Protein AF-K1SSA8-F1 (afdb_monomer)

pLDDT: mean 90.18, std 8.48, range [45.97, 96.81]

Solvent-accessible surface area (backbone atoms only — not comparable to full-atom values): 9993 Å² total; per-residue (Å²): 90,31,33,33,62,68,47,69,48,100,67,62,57,64,60,51,39,47,60,58,63,66,54,88,60,58,68,44,72,31,75,50,77,45,80,45,59,62,70,61,47,50,51,52,42,52,52,52,43,51,50,49,54,48,51,52,51,53,52,52,53,55,32,47,76,67,72,38,80,84,69,72,80,56,66,70,61,54,49,53,48,49,54,44,50,52,54,44,42,37,46,73,73,68,69,36,46,46,26,40,33,34,46,38,37,38,41,62,61,97,42,69,68,56,40,50,57,49,48,52,52,53,44,52,57,36,45,77,43,49,25,40,61,41,72,48,86,90,40,42,68,36,42,49,48,32,46,38,93,85,71,47,78,60,66,89,62,65,40,85,32,43,48,72,63,49,55,30,65,52,74,72,81,84,74,88,128

Structure (mmCIF, N/CA/C/O backbone):
data_AF-K1SSA8-F1
#
_entry.id   AF-K1SSA8-F1
#
loop_
_atom_site.group_PDB
_atom_site.id
_atom_site.type_symbol
_atom_site.label_atom_id
_atom_site.label_alt_id
_atom_site.label_comp_id
_atom_site.label_asym_id
_atom_site.label_entity_id
_atom_site.label_seq_id
_atom_site.pdbx_PDB_ins_code
_atom_site.Cartn_x
_atom_site.Cartn_y
_atom_site.Cartn_z
_atom_site.occupancy
_atom_site.B_iso_or_equiv
_atom_site.auth_seq_id
_atom_site.auth_comp_id
_atom_site.auth_asym_id
_atom_site.auth_atom_id
_atom_site.pdbx_PDB_model_num
ATOM 1 N N . ARG A 1 1 ? -13.990 7.737 13.254 1.00 95.19 1 ARG A N 1
ATOM 2 C CA . ARG A 1 1 ? -13.174 8.248 12.138 1.00 95.19 1 ARG A CA 1
ATOM 3 C C . ARG A 1 1 ? -12.586 7.089 11.362 1.00 95.19 1 ARG A C 1
ATOM 5 O O . ARG A 1 1 ? -11.938 6.243 11.963 1.00 95.19 1 ARG A O 1
ATOM 12 N N . VAL A 1 2 ? -12.794 7.083 10.050 1.00 96.56 2 VAL A N 1
ATOM 13 C CA . VAL A 1 2 ? -12.199 6.102 9.140 1.00 96.56 2 VAL A CA 1
ATOM 14 C C . VAL A 1 2 ? -10.865 6.590 8.584 1.00 96.56 2 VAL A C 1
ATOM 16 O O . VAL A 1 2 ? -10.779 7.725 8.094 1.00 96.56 2 VAL A O 1
ATOM 19 N N . LEU A 1 3 ? -9.864 5.716 8.640 1.00 95.44 3 LEU A N 1
ATOM 20 C CA . LEU A 1 3 ? -8.532 5.862 8.071 1.00 95.44 3 LEU A CA 1
ATOM 21 C C . LEU A 1 3 ? -8.293 4.763 7.029 1.00 95.44 3 LEU A C 1
ATOM 23 O O . LEU A 1 3 ? -8.770 3.645 7.197 1.00 95.44 3 LEU A O 1
ATOM 27 N N . PHE A 1 4 ? -7.530 5.060 5.984 1.00 95.19 4 PHE A N 1
ATOM 28 C CA . PHE A 1 4 ? -7.136 4.091 4.957 1.00 95.19 4 PHE A CA 1
ATOM 29 C C . PHE A 1 4 ? -5.634 4.171 4.696 1.00 95.19 4 PHE A C 1
ATOM 31 O O . PHE A 1 4 ? -5.040 5.245 4.853 1.00 95.19 4 PHE A O 1
ATOM 38 N N . LEU A 1 5 ? -5.012 3.061 4.295 1.00 93.69 5 LEU A N 1
ATOM 39 C CA . LEU A 1 5 ? -3.601 3.065 3.911 1.00 93.69 5 LEU A CA 1
ATOM 40 C C . LEU A 1 5 ? -3.418 3.872 2.620 1.00 93.69 5 LEU A C 1
ATOM 42 O O . LEU A 1 5 ? -3.906 3.490 1.556 1.00 93.69 5 LEU A O 1
ATOM 46 N N . ARG A 1 6 ? -2.709 5.000 2.710 1.00 92.50 6 ARG A N 1
ATOM 47 C CA . ARG A 1 6 ? -2.453 5.888 1.576 1.00 92.50 6 ARG A CA 1
ATOM 48 C C . ARG A 1 6 ? -1.134 5.570 0.888 1.00 92.50 6 ARG A C 1
ATOM 50 O O . ARG A 1 6 ? -1.117 5.459 -0.332 1.00 92.50 6 ARG A O 1
ATOM 57 N N . GLU A 1 7 ? -0.058 5.425 1.638 1.00 89.38 7 GLU A N 1
ATOM 58 C CA . GLU A 1 7 ? 1.277 5.112 1.119 1.00 89.38 7 GLU A CA 1
ATOM 59 C C . GLU A 1 7 ? 1.975 4.169 2.094 1.00 89.38 7 GLU A C 1
ATOM 61 O O . GLU A 1 7 ? 1.661 4.161 3.285 1.00 89.38 7 GLU A O 1
ATOM 66 N N . TYR A 1 8 ? 2.910 3.378 1.589 1.00 88.94 8 TYR A N 1
ATOM 67 C CA . TYR A 1 8 ? 3.728 2.461 2.372 1.00 88.94 8 TYR A CA 1
ATOM 68 C C . TYR A 1 8 ? 5.103 2.342 1.705 1.00 88.94 8 TYR A C 1
ATOM 70 O O . TYR A 1 8 ? 5.233 2.586 0.504 1.00 88.94 8 TYR A O 1
ATOM 78 N N . ALA A 1 9 ? 6.129 2.017 2.486 1.00 81.50 9 ALA A N 1
ATOM 79 C CA . ALA A 1 9 ? 7.462 1.753 1.952 1.00 81.50 9 ALA A CA 1
ATOM 80 C C . ALA A 1 9 ? 7.547 0.371 1.294 1.00 81.50 9 ALA A C 1
ATOM 82 O O . ALA A 1 9 ? 6.746 -0.512 1.583 1.00 81.50 9 ALA A O 1
ATOM 83 N N . SER A 1 10 ? 8.579 0.160 0.474 1.00 70.75 10 SER A N 1
ATOM 84 C CA . SER A 1 10 ? 8.896 -1.147 -0.124 1.00 70.75 10 SER A CA 1
ATOM 85 C C . SER A 1 10 ? 9.051 -2.265 0.911 1.00 70.75 10 SER A C 1
ATOM 87 O O . SER A 1 10 ? 8.772 -3.423 0.620 1.00 70.75 10 SER A O 1
ATOM 89 N N . TYR A 1 11 ? 9.446 -1.910 2.134 1.00 72.62 11 TYR A N 1
ATOM 90 C CA . TYR A 1 11 ? 9.527 -2.815 3.268 1.00 72.62 11 TYR A CA 1
ATOM 91 C C . TYR A 1 11 ? 8.784 -2.235 4.471 1.00 72.62 11 TYR A C 1
ATOM 93 O O . TYR A 1 11 ? 9.029 -1.096 4.877 1.00 72.62 11 TYR A O 1
ATOM 101 N N . ILE A 1 12 ? 7.906 -3.040 5.066 1.00 78.75 12 ILE A N 1
ATOM 102 C CA . ILE A 1 12 ? 7.158 -2.701 6.278 1.00 78.75 12 ILE A CA 1
ATOM 103 C C . ILE A 1 12 ? 7.597 -3.669 7.371 1.00 78.75 12 ILE A C 1
ATOM 105 O O . ILE A 1 12 ? 7.732 -4.865 7.132 1.00 78.75 12 ILE A O 1
ATOM 109 N N . LYS A 1 13 ? 7.831 -3.158 8.581 1.00 79.75 13 LYS A N 1
ATOM 110 C CA . LYS A 1 13 ? 8.163 -4.011 9.722 1.00 79.75 13 LYS A CA 1
ATOM 111 C C . LYS A 1 13 ? 6.927 -4.743 10.232 1.00 79.75 13 LYS A C 1
ATOM 113 O O . LYS A 1 13 ? 5.887 -4.126 10.442 1.00 79.75 13 LYS A O 1
ATOM 118 N N . ASP A 1 14 ? 7.114 -6.014 10.569 1.00 76.94 14 ASP A N 1
ATOM 119 C CA . ASP A 1 14 ? 6.098 -6.891 11.167 1.00 76.94 14 ASP A CA 1
ATOM 120 C C . ASP A 1 14 ? 5.434 -6.326 12.437 1.00 76.94 14 ASP A C 1
ATOM 122 O O . ASP A 1 14 ? 4.297 -6.669 12.744 1.00 76.94 14 ASP A O 1
ATOM 126 N N . SER A 1 15 ? 6.110 -5.441 13.181 1.00 82.56 15 SER A N 1
ATOM 127 C CA . SER A 1 15 ? 5.566 -4.852 14.415 1.00 82.56 15 SER A CA 1
ATOM 128 C C . SER A 1 15 ? 4.542 -3.739 14.181 1.00 82.56 15 SER A C 1
ATOM 130 O O . SER A 1 15 ? 3.938 -3.263 15.140 1.00 82.56 15 SER A O 1
ATOM 132 N N . MET A 1 16 ? 4.329 -3.311 12.933 1.00 85.19 16 MET A N 1
ATOM 133 C CA . MET A 1 16 ? 3.515 -2.136 12.624 1.00 85.19 16 MET A CA 1
ATOM 134 C C . MET A 1 16 ? 2.064 -2.291 13.091 1.00 85.19 16 MET A C 1
ATOM 136 O O . MET A 1 16 ? 1.545 -1.402 13.765 1.00 85.19 16 MET A O 1
ATOM 140 N N . VAL A 1 17 ? 1.420 -3.423 12.788 1.00 84.31 17 VAL A N 1
ATOM 141 C CA . VAL A 1 17 ? 0.030 -3.652 13.209 1.00 84.31 17 VAL A CA 1
ATOM 142 C C . VAL A 1 17 ? -0.068 -3.834 14.717 1.00 84.31 17 VAL A C 1
ATOM 144 O O . VAL A 1 17 ? -0.948 -3.228 15.321 1.00 84.31 17 VAL A O 1
ATOM 147 N N . ALA A 1 18 ? 0.864 -4.574 15.323 1.00 84.94 18 ALA A N 1
ATOM 148 C CA . ALA A 1 18 ? 0.911 -4.769 16.771 1.00 84.94 18 ALA A CA 1
ATOM 149 C C . ALA A 1 18 ? 0.984 -3.426 17.520 1.00 84.94 18 ALA A C 1
ATOM 151 O O . ALA A 1 18 ? 0.152 -3.147 18.378 1.00 84.94 18 ALA A O 1
ATOM 152 N N . GLU A 1 19 ? 1.893 -2.533 17.115 1.00 87.12 19 GLU A N 1
ATOM 153 C CA . GLU A 1 19 ? 2.028 -1.205 17.725 1.00 87.12 19 GLU A CA 1
ATOM 154 C C . GLU A 1 19 ? 0.789 -0.318 17.522 1.00 87.12 19 GLU A C 1
ATOM 156 O O . GLU A 1 19 ? 0.487 0.524 18.370 1.00 87.12 19 GLU A O 1
ATOM 161 N N . LEU A 1 20 ? 0.066 -0.472 16.406 1.00 85.75 20 LEU A N 1
ATOM 162 C CA . LEU A 1 20 ? -1.194 0.242 16.182 1.00 85.75 20 LEU A CA 1
ATOM 163 C C . LEU A 1 20 ? -2.326 -0.299 17.059 1.00 85.75 20 LEU A C 1
ATOM 165 O O . LEU A 1 20 ? -3.138 0.494 17.536 1.00 85.75 20 LEU A O 1
ATOM 169 N N . THR A 1 21 ? -2.388 -1.613 17.274 1.00 83.00 21 THR A N 1
ATOM 170 C CA . THR A 1 21 ? -3.409 -2.253 18.117 1.00 83.00 21 THR A CA 1
ATOM 171 C C . THR A 1 21 ? -3.125 -2.116 19.613 1.00 83.00 21 THR A C 1
ATOM 173 O O . THR A 1 21 ? -4.067 -2.096 20.401 1.00 83.00 21 THR A O 1
ATOM 176 N N . ASP A 1 22 ? -1.860 -1.945 20.009 1.00 85.06 22 ASP A N 1
ATOM 177 C CA . ASP A 1 22 ? -1.440 -1.732 21.404 1.00 85.06 22 ASP A CA 1
ATOM 178 C C . ASP A 1 22 ? -1.822 -0.348 21.947 1.00 85.06 22 ASP A C 1
ATOM 180 O O . ASP A 1 22 ? -1.866 -0.126 23.162 1.00 85.06 22 ASP A O 1
ATOM 184 N N . LEU A 1 23 ? -2.133 0.604 21.062 1.00 80.94 23 LEU A N 1
ATOM 185 C CA . LEU A 1 23 ? -2.762 1.867 21.432 1.00 80.94 23 LEU A CA 1
ATOM 186 C C . LEU A 1 23 ? -4.189 1.565 21.907 1.00 80.94 23 LEU A C 1
ATOM 188 O O . LEU A 1 23 ? -5.115 1.662 21.112 1.00 80.94 23 LEU A O 1
ATOM 192 N N . ASN A 1 24 ? -4.348 1.177 23.179 1.00 75.25 24 ASN A N 1
ATOM 193 C CA . ASN A 1 24 ? -5.590 0.741 23.838 1.00 75.25 24 ASN A CA 1
ATOM 194 C C . ASN A 1 24 ? -6.774 1.705 23.611 1.00 75.25 24 ASN A C 1
ATOM 196 O O . ASN A 1 24 ? -7.078 2.572 24.433 1.00 75.25 24 ASN A O 1
ATOM 200 N N . ARG A 1 25 ? -7.414 1.578 22.452 1.00 84.31 25 ARG A N 1
ATOM 201 C CA . ARG A 1 25 ? -8.442 2.463 21.907 1.00 84.31 25 ARG A CA 1
ATOM 202 C C . ARG A 1 25 ? -9.455 1.614 21.168 1.00 84.31 25 ARG A C 1
ATOM 204 O O . ARG A 1 25 ? -9.119 0.567 20.620 1.00 84.31 25 ARG A O 1
ATOM 211 N N . ASN A 1 26 ? -10.682 2.113 21.067 1.00 89.38 26 ASN A N 1
ATOM 212 C CA . ASN A 1 26 ? -11.697 1.468 20.244 1.00 89.38 26 ASN A CA 1
ATOM 213 C C . ASN A 1 26 ? -11.309 1.603 18.767 1.00 89.38 26 ASN A C 1
ATOM 215 O O . ASN A 1 26 ? -11.457 2.675 18.165 1.00 89.38 26 ASN A O 1
ATOM 219 N N . LEU A 1 27 ? -10.763 0.519 18.220 1.00 91.12 27 LEU A N 1
ATOM 220 C CA . LEU A 1 27 ? -10.236 0.414 16.870 1.00 91.12 27 LEU A CA 1
ATOM 221 C C . LEU A 1 27 ? -10.793 -0.851 16.213 1.00 91.12 27 LEU A C 1
ATOM 223 O O . LEU A 1 27 ? -10.703 -1.945 16.758 1.00 91.12 27 LEU A O 1
ATOM 227 N N . MET A 1 28 ? -11.350 -0.690 15.022 1.00 92.50 28 MET A N 1
ATOM 228 C CA . MET A 1 28 ? -11.716 -1.777 14.123 1.00 92.50 28 MET A CA 1
ATOM 229 C C . MET A 1 28 ? -10.788 -1.724 12.917 1.00 92.50 28 MET A C 1
ATOM 231 O O . MET A 1 28 ? -10.511 -0.639 12.405 1.00 92.50 28 MET A O 1
ATOM 235 N N . MET A 1 29 ? -10.322 -2.876 12.455 1.00 90.94 29 MET A N 1
ATOM 236 C CA . MET A 1 29 ? -9.429 -2.997 11.308 1.00 90.94 29 MET A CA 1
ATOM 237 C C . MET A 1 29 ? -9.998 -4.028 10.339 1.00 90.94 29 MET A C 1
ATOM 239 O O . MET A 1 29 ? -10.428 -5.097 10.765 1.00 90.94 29 MET A O 1
ATOM 243 N N . SER A 1 30 ? -9.982 -3.708 9.048 1.00 92.25 30 SER A N 1
ATOM 244 C CA . SER A 1 30 ? -10.317 -4.640 7.973 1.00 92.25 30 SER A CA 1
ATOM 245 C C . SER A 1 30 ? -9.266 -4.583 6.874 1.00 92.25 30 SER A C 1
ATOM 247 O O . SER A 1 30 ? -8.711 -3.518 6.581 1.00 92.25 30 SER A O 1
ATOM 249 N N . ILE A 1 31 ? -9.001 -5.749 6.292 1.00 92.19 31 ILE A N 1
ATOM 250 C CA . ILE A 1 31 ? -8.126 -5.936 5.141 1.00 92.19 31 ILE A CA 1
ATOM 251 C C . ILE A 1 31 ? -8.930 -6.697 4.093 1.00 92.19 31 ILE A C 1
ATOM 253 O O . ILE A 1 31 ? -9.141 -7.903 4.214 1.00 92.19 31 ILE A O 1
ATOM 257 N N . ASP A 1 32 ? -9.357 -6.000 3.049 1.00 92.94 32 ASP A N 1
ATOM 258 C CA . ASP A 1 32 ? -9.982 -6.627 1.892 1.00 92.94 32 ASP A CA 1
ATOM 259 C C . ASP A 1 32 ? -8.903 -6.957 0.864 1.00 92.94 32 ASP A C 1
ATOM 261 O O . ASP A 1 32 ? -8.201 -6.054 0.410 1.00 92.94 32 ASP A O 1
ATOM 265 N N . VAL A 1 33 ? -8.769 -8.228 0.482 1.00 93.06 33 VAL A N 1
ATOM 266 C CA . VAL A 1 33 ? -7.719 -8.696 -0.435 1.00 93.06 33 VAL A CA 1
ATOM 267 C C . VAL A 1 33 ? -8.342 -9.297 -1.686 1.00 93.06 33 VAL A C 1
ATOM 269 O O . VAL A 1 33 ? -9.216 -10.157 -1.606 1.00 93.06 33 VAL A O 1
ATOM 272 N N . VAL A 1 34 ? -7.856 -8.870 -2.847 1.00 93.62 34 VAL A N 1
ATOM 273 C CA . VAL A 1 34 ? -8.221 -9.413 -4.155 1.00 93.62 34 VAL A CA 1
ATOM 274 C C . VAL A 1 34 ? -6.944 -9.889 -4.850 1.00 93.62 34 VAL A C 1
ATOM 276 O O . VAL A 1 34 ? -6.116 -9.052 -5.224 1.00 93.62 34 VAL A O 1
ATOM 279 N N . PRO A 1 35 ? -6.745 -11.207 -5.014 1.00 93.44 35 PRO A N 1
ATOM 280 C CA . PRO A 1 35 ? -5.586 -11.725 -5.723 1.00 93.44 35 PRO A CA 1
ATOM 281 C C . PRO A 1 35 ? -5.648 -11.407 -7.212 1.00 93.44 35 PRO A C 1
ATOM 283 O O . PRO A 1 35 ? -6.712 -11.478 -7.827 1.00 93.44 35 PRO A O 1
ATOM 286 N N . VAL A 1 36 ? -4.490 -11.086 -7.787 1.00 94.75 36 VAL A N 1
ATOM 287 C CA . VAL A 1 36 ? -4.319 -10.905 -9.230 1.00 94.75 36 VAL A CA 1
ATOM 288 C C . VAL A 1 36 ? -3.698 -12.182 -9.804 1.00 94.75 36 VAL A C 1
ATOM 290 O O . VAL A 1 36 ? -2.713 -12.676 -9.243 1.00 94.75 36 VAL A O 1
ATOM 293 N N . PRO A 1 37 ? -4.242 -12.745 -10.900 1.00 95.06 37 PRO A N 1
ATOM 294 C CA . PRO A 1 37 ? -3.600 -13.846 -11.610 1.00 95.06 37 PRO A CA 1
ATOM 295 C C . PRO A 1 37 ? -2.150 -13.502 -11.967 1.00 95.06 37 PRO A C 1
ATOM 297 O O . PRO A 1 37 ? -1.854 -12.392 -12.409 1.00 95.06 37 PRO A O 1
ATOM 300 N N . THR A 1 38 ? -1.223 -14.437 -11.743 1.00 92.31 38 THR A N 1
ATOM 301 C CA . THR A 1 38 ? 0.217 -14.162 -11.898 1.00 92.31 38 THR A CA 1
ATOM 302 C C . THR A 1 38 ? 0.585 -13.793 -13.331 1.00 92.31 38 THR A C 1
ATOM 304 O O . THR A 1 38 ? 1.410 -12.912 -13.534 1.00 92.31 38 THR A O 1
ATOM 307 N N . ASP A 1 39 ? -0.039 -14.419 -14.323 1.00 93.88 39 ASP A N 1
ATOM 308 C CA . ASP A 1 39 ? 0.150 -14.10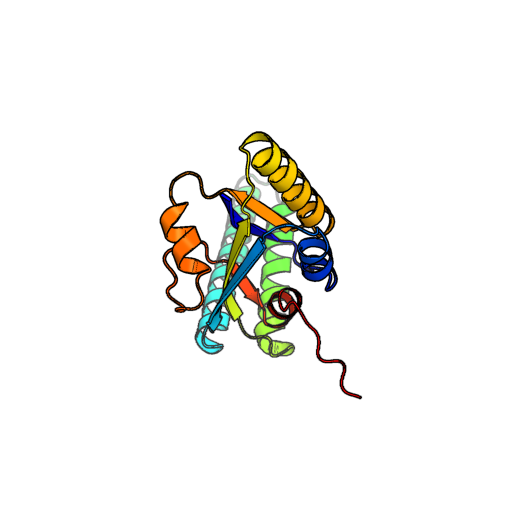4 -15.740 1.00 93.88 39 ASP A CA 1
ATOM 309 C C . ASP A 1 39 ? -0.292 -12.671 -16.078 1.00 93.88 39 ASP A C 1
ATOM 311 O O . ASP A 1 39 ? 0.422 -11.946 -16.773 1.00 93.88 39 ASP A O 1
ATOM 315 N N . GLU A 1 40 ? -1.425 -12.225 -15.533 1.00 94.56 40 GLU A N 1
ATOM 316 C CA . GLU A 1 40 ? -1.885 -10.842 -15.676 1.00 94.56 40 GLU A CA 1
ATOM 317 C C . GLU A 1 40 ? -0.956 -9.854 -14.962 1.00 94.56 40 GLU A C 1
ATOM 319 O O . GLU A 1 40 ? -0.618 -8.815 -15.534 1.00 94.56 40 GLU A O 1
ATOM 324 N N . ALA A 1 41 ? -0.518 -10.187 -13.745 1.00 93.94 41 ALA A N 1
ATOM 325 C CA . ALA A 1 41 ? 0.378 -9.361 -12.943 1.00 93.94 41 ALA A CA 1
ATOM 326 C C . ALA A 1 41 ? 1.753 -9.184 -13.603 1.00 93.94 41 ALA A C 1
ATOM 328 O O . ALA A 1 41 ? 2.250 -8.061 -13.691 1.00 93.94 41 ALA A O 1
ATOM 329 N N . VAL A 1 42 ? 2.342 -10.271 -14.113 1.00 94.50 42 VAL A N 1
ATOM 330 C CA . VAL A 1 42 ? 3.615 -10.249 -14.847 1.00 94.50 42 VAL A CA 1
ATOM 331 C C . VAL A 1 42 ? 3.478 -9.402 -16.107 1.00 94.50 42 VAL A C 1
ATOM 333 O O . VAL A 1 42 ? 4.271 -8.486 -16.308 1.00 94.50 42 VAL A O 1
ATOM 336 N N . ARG A 1 43 ? 2.427 -9.619 -16.907 1.00 95.19 43 ARG A N 1
ATOM 337 C CA . ARG A 1 43 ? 2.188 -8.832 -18.126 1.00 95.19 43 ARG A CA 1
ATOM 338 C C . ARG A 1 43 ? 2.030 -7.337 -17.830 1.00 95.19 43 ARG A C 1
ATOM 340 O O . ARG A 1 43 ? 2.549 -6.500 -18.565 1.00 95.19 43 ARG A O 1
ATOM 347 N N . GLU A 1 44 ? 1.307 -6.981 -16.772 1.00 92.25 44 GLU A N 1
ATOM 348 C CA . GLU A 1 44 ? 1.151 -5.587 -16.340 1.00 92.25 44 GLU A CA 1
ATOM 349 C C . GLU A 1 44 ? 2.488 -4.981 -15.880 1.00 92.25 44 GLU A C 1
ATOM 351 O O . GLU A 1 44 ? 2.817 -3.855 -16.259 1.00 92.25 44 GLU A O 1
ATOM 356 N N . ALA A 1 45 ? 3.287 -5.725 -15.109 1.00 92.69 45 ALA A N 1
ATOM 357 C CA . ALA A 1 45 ? 4.611 -5.294 -14.665 1.00 92.69 45 ALA A CA 1
ATOM 358 C C . ALA A 1 45 ? 5.581 -5.092 -15.844 1.00 92.69 45 ALA A C 1
ATOM 360 O O . ALA A 1 45 ? 6.256 -4.062 -15.914 1.00 92.69 45 ALA A O 1
ATOM 361 N N . GLU A 1 46 ? 5.601 -6.011 -16.813 1.00 94.81 46 GLU A N 1
ATOM 362 C CA . GLU A 1 46 ? 6.392 -5.902 -18.045 1.00 94.81 46 GLU A CA 1
ATOM 363 C C . GLU A 1 46 ? 5.993 -4.677 -18.876 1.00 94.81 46 GLU A C 1
ATOM 365 O O . GLU A 1 46 ? 6.858 -3.911 -19.308 1.00 94.81 46 GLU A O 1
ATOM 370 N N . ASN A 1 47 ? 4.689 -4.433 -19.050 1.00 95.69 47 ASN A N 1
ATOM 371 C CA . ASN A 1 47 ? 4.187 -3.257 -19.765 1.00 95.69 47 ASN A CA 1
ATOM 372 C C . ASN A 1 47 ? 4.619 -1.946 -19.091 1.00 95.69 47 ASN A C 1
ATOM 374 O O . ASN A 1 47 ? 5.020 -0.993 -19.768 1.00 95.69 47 ASN A O 1
ATOM 378 N N . ARG A 1 48 ? 4.573 -1.885 -17.754 1.00 92.94 48 ARG A N 1
ATOM 379 C CA . ARG A 1 48 ? 5.046 -0.719 -16.990 1.00 92.94 48 ARG A CA 1
ATOM 380 C C . ARG A 1 48 ? 6.550 -0.526 -17.125 1.00 92.94 48 ARG A C 1
ATOM 382 O O . ARG A 1 48 ? 6.987 0.601 -17.368 1.00 92.94 48 ARG A O 1
ATOM 389 N N . LEU A 1 49 ? 7.331 -1.602 -17.024 1.00 95.25 49 LEU A N 1
ATOM 390 C CA . LEU A 1 49 ? 8.780 -1.566 -17.215 1.00 95.25 49 LEU A CA 1
ATOM 391 C C . LEU A 1 49 ? 9.138 -1.055 -18.617 1.00 95.25 49 LEU A C 1
ATOM 393 O O . LEU A 1 49 ? 9.958 -0.144 -18.741 1.00 95.25 49 LEU A O 1
ATOM 397 N N . LEU A 1 50 ? 8.465 -1.552 -19.659 1.00 96.12 50 LEU A N 1
ATOM 398 C CA . LEU A 1 50 ? 8.635 -1.079 -21.034 1.00 96.12 50 LEU A CA 1
ATOM 399 C C . LEU A 1 50 ? 8.316 0.418 -21.169 1.00 96.12 50 LEU A C 1
ATOM 401 O O . LEU A 1 50 ? 9.022 1.144 -21.874 1.00 96.12 50 LEU A O 1
ATOM 405 N N . GLY A 1 51 ? 7.286 0.906 -20.472 1.00 96.31 51 GLY A N 1
ATOM 406 C CA . GLY A 1 51 ? 6.957 2.331 -20.407 1.00 96.31 51 GLY A CA 1
ATOM 407 C C . GLY A 1 51 ? 8.091 3.175 -19.813 1.00 96.31 51 GLY A C 1
ATOM 408 O O . GLY A 1 51 ? 8.473 4.195 -20.393 1.00 96.31 51 GLY A O 1
ATOM 409 N N . VAL A 1 52 ? 8.688 2.726 -18.704 1.00 95.25 52 VAL A N 1
ATOM 410 C CA . VAL A 1 52 ? 9.849 3.389 -18.081 1.00 95.25 52 VAL A CA 1
ATOM 411 C C . VAL A 1 52 ? 11.060 3.378 -19.022 1.00 95.25 52 VAL A C 1
ATOM 413 O O . VAL A 1 52 ? 11.691 4.414 -19.232 1.00 95.25 52 VAL A O 1
ATOM 416 N N . GLU A 1 53 ? 11.362 2.247 -19.661 1.00 95.00 53 GLU A N 1
ATOM 417 C CA . GLU A 1 53 ? 12.478 2.141 -20.613 1.00 95.00 53 GLU A CA 1
ATOM 418 C C . GLU A 1 53 ? 12.280 3.006 -21.864 1.00 95.00 53 GLU A C 1
ATOM 420 O O . GLU A 1 53 ? 13.225 3.634 -22.356 1.00 95.00 53 GLU A O 1
ATOM 425 N N . THR A 1 54 ? 11.040 3.113 -22.340 1.00 96.81 54 THR A N 1
ATOM 426 C CA . THR A 1 54 ? 10.662 4.011 -23.437 1.00 96.81 54 THR A CA 1
ATOM 427 C C . THR A 1 54 ? 10.873 5.472 -23.045 1.00 96.81 54 THR A C 1
ATOM 429 O O . THR A 1 54 ? 11.429 6.245 -23.830 1.00 96.81 54 THR A O 1
ATOM 432 N N . ASN A 1 55 ? 10.496 5.861 -21.824 1.00 95.12 55 ASN A N 1
ATOM 433 C CA . ASN A 1 55 ? 10.717 7.214 -21.310 1.00 95.12 55 ASN A CA 1
ATOM 434 C C . ASN A 1 55 ? 12.207 7.557 -21.221 1.00 95.12 55 ASN A C 1
ATOM 436 O O . ASN A 1 55 ? 12.610 8.623 -21.692 1.00 95.12 55 ASN A O 1
ATOM 440 N N . ILE A 1 56 ? 13.028 6.638 -20.706 1.00 94.94 56 ILE A N 1
ATOM 441 C CA . ILE A 1 56 ? 14.489 6.790 -20.654 1.00 94.94 56 ILE A CA 1
ATOM 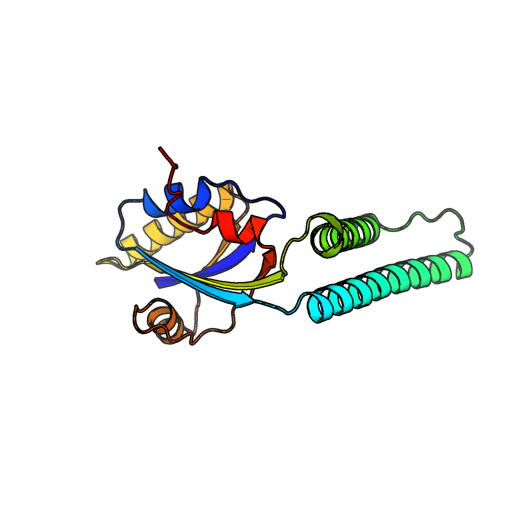442 C C . ILE A 1 56 ? 15.059 6.957 -22.067 1.00 94.94 56 ILE A C 1
ATOM 444 O O . ILE A 1 56 ? 15.817 7.892 -22.326 1.00 94.94 56 ILE A O 1
ATOM 448 N N . THR A 1 57 ? 14.643 6.107 -23.007 1.00 94.88 57 THR A N 1
ATOM 449 C CA . THR A 1 57 ? 15.110 6.153 -24.401 1.00 94.88 57 THR A CA 1
ATOM 450 C C . THR A 1 57 ? 14.728 7.470 -25.078 1.00 94.88 57 THR A C 1
ATOM 452 O O . THR A 1 57 ? 15.545 8.088 -25.762 1.00 94.88 57 THR A O 1
ATOM 455 N N . ASN A 1 58 ? 13.499 7.947 -24.874 1.00 95.56 58 ASN A N 1
ATOM 456 C CA . ASN A 1 58 ? 13.036 9.225 -25.411 1.00 95.56 58 ASN A CA 1
ATOM 457 C C . ASN A 1 58 ? 13.786 10.411 -24.799 1.00 95.56 58 ASN A C 1
ATOM 459 O O . ASN A 1 58 ? 14.130 11.354 -25.515 1.00 95.56 58 ASN A O 1
ATOM 463 N N . TRP A 1 59 ? 14.068 10.364 -23.497 1.00 95.06 59 TRP A N 1
ATOM 464 C CA . TRP A 1 59 ? 14.880 11.371 -22.826 1.00 95.06 59 TRP A CA 1
ATOM 465 C C . TRP A 1 59 ? 16.302 11.413 -23.405 1.00 95.06 59 TRP A C 1
ATOM 467 O O . TRP A 1 59 ? 16.758 12.483 -23.807 1.00 95.06 59 TRP A O 1
ATOM 477 N N . GLN A 1 60 ? 16.957 10.258 -23.567 1.00 93.75 60 GLN A N 1
ATOM 478 C CA . GLN A 1 60 ? 18.291 10.161 -24.175 1.00 93.75 60 GLN A CA 1
ATOM 479 C C . GLN A 1 60 ? 18.306 10.666 -25.624 1.00 93.75 60 GLN A C 1
ATOM 481 O O . GLN A 1 60 ? 19.188 11.435 -26.003 1.00 93.75 60 GLN A O 1
ATOM 486 N N . ARG A 1 61 ? 17.298 10.307 -26.434 1.00 94.25 61 ARG A N 1
ATOM 487 C CA . ARG A 1 61 ? 17.155 10.812 -27.812 1.00 94.25 61 ARG A CA 1
ATOM 488 C C . ARG A 1 61 ? 17.086 12.340 -27.858 1.00 94.25 61 ARG A C 1
ATOM 490 O O . ARG A 1 61 ? 17.731 12.933 -28.717 1.00 94.25 61 ARG A O 1
ATOM 497 N N . ARG A 1 62 ? 16.357 12.970 -26.928 1.00 95.00 62 ARG A N 1
ATOM 498 C CA . ARG A 1 62 ? 16.275 14.440 -26.813 1.00 95.00 62 ARG A CA 1
ATOM 499 C C . ARG A 1 62 ? 17.605 15.078 -26.403 1.00 95.00 62 ARG A C 1
ATOM 501 O O . ARG A 1 62 ? 17.933 16.154 -26.889 1.00 95.00 62 ARG A O 1
ATOM 508 N N . GLN A 1 63 ? 18.377 14.439 -25.523 1.00 95.44 63 GLN A N 1
ATOM 509 C CA . GLN A 1 63 ? 19.713 14.936 -25.167 1.00 95.44 63 GLN A CA 1
ATOM 510 C C . GLN A 1 63 ? 20.673 14.844 -26.356 1.00 95.44 63 GLN A C 1
ATOM 512 O O . GLN A 1 63 ? 21.340 15.824 -26.685 1.00 95.44 63 GLN A O 1
ATOM 517 N N . ASN A 1 64 ? 20.657 13.720 -27.074 1.00 93.38 64 ASN A N 1
ATOM 518 C CA . ASN A 1 64 ? 21.472 13.530 -28.271 1.00 93.38 64 ASN A CA 1
ATOM 519 C C . ASN A 1 64 ? 21.111 14.514 -29.392 1.00 93.38 64 ASN A C 1
ATOM 521 O O . ASN A 1 64 ? 22.011 15.051 -30.029 1.00 93.38 64 ASN A O 1
ATOM 525 N N . SER A 1 65 ? 19.822 14.818 -29.608 1.00 93.88 65 SER A N 1
ATOM 526 C CA . SER A 1 65 ? 19.419 15.837 -30.592 1.00 93.88 65 SER A CA 1
ATOM 527 C C . SER A 1 65 ? 19.900 17.244 -30.228 1.00 93.88 65 SER A C 1
ATOM 529 O O . SER A 1 65 ? 20.065 18.080 -31.109 1.00 93.88 65 SER A O 1
ATOM 531 N N . ASN A 1 66 ? 20.159 17.491 -28.943 1.00 94.44 66 ASN A N 1
ATOM 532 C CA . ASN A 1 66 ? 20.734 18.734 -28.434 1.00 94.44 66 ASN A CA 1
ATOM 533 C C . ASN A 1 66 ? 22.274 18.679 -28.349 1.00 94.44 66 ASN A C 1
ATOM 535 O O . ASN A 1 66 ? 22.875 19.522 -27.685 1.00 94.44 66 ASN A O 1
ATOM 539 N N . ASN A 1 67 ? 22.915 17.694 -28.995 1.00 93.06 67 ASN A N 1
ATOM 540 C CA . ASN A 1 67 ? 24.359 17.428 -28.950 1.00 93.06 67 ASN A CA 1
ATOM 541 C C . ASN A 1 67 ? 24.920 17.185 -27.533 1.00 93.06 67 ASN A C 1
ATOM 543 O O . ASN A 1 67 ? 26.115 17.355 -27.297 1.00 93.06 67 ASN A O 1
ATOM 547 N N . ASN A 1 68 ? 24.073 16.769 -26.586 1.00 91.94 68 ASN A N 1
ATOM 548 C CA . ASN A 1 68 ? 24.451 16.482 -25.204 1.00 91.94 68 ASN A CA 1
ATOM 549 C C . ASN A 1 68 ? 24.621 14.969 -24.974 1.00 91.94 68 ASN A C 1
ATOM 551 O O . ASN A 1 68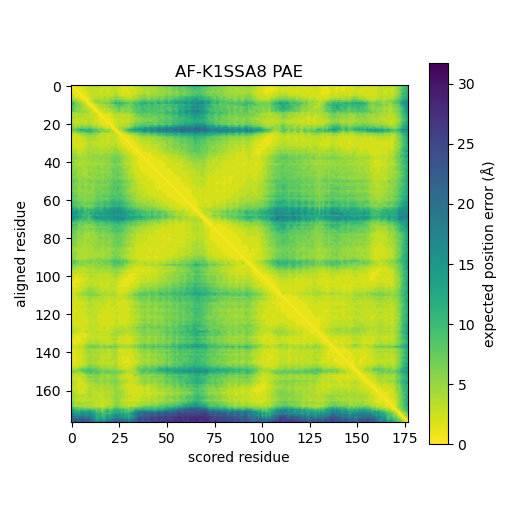 ? 23.785 14.319 -24.349 1.00 91.94 68 ASN A O 1
ATOM 555 N N . PHE A 1 69 ? 25.705 14.397 -25.499 1.00 87.38 69 PHE A N 1
ATOM 556 C CA . PHE A 1 69 ? 25.957 12.947 -25.467 1.00 87.38 69 PHE A CA 1
ATOM 557 C C . PHE A 1 69 ? 26.439 12.415 -24.109 1.00 87.38 69 PHE A C 1
ATOM 559 O O . PHE A 1 69 ? 26.404 11.211 -23.873 1.00 87.38 69 PHE A O 1
ATOM 566 N N . SER A 1 70 ? 26.896 13.294 -23.213 1.00 89.38 70 SER A N 1
ATOM 567 C CA . SER A 1 70 ? 27.359 12.935 -21.864 1.00 89.38 70 SER A CA 1
ATOM 568 C C . SER A 1 70 ? 26.262 13.043 -20.802 1.00 89.38 70 SER A C 1
ATOM 570 O O . SER A 1 70 ? 26.550 12.934 -19.611 1.00 89.38 70 SER A O 1
ATOM 572 N N . ALA A 1 71 ? 25.016 13.308 -21.204 1.00 88.38 71 ALA A N 1
ATOM 573 C CA . ALA A 1 71 ? 23.898 13.440 -20.285 1.00 88.38 71 ALA A CA 1
ATOM 574 C C . ALA A 1 71 ? 23.590 12.097 -19.606 1.00 88.38 71 ALA A C 1
ATOM 576 O O . ALA A 1 71 ? 23.274 11.107 -20.267 1.00 88.38 71 ALA A O 1
ATOM 577 N N . THR A 1 72 ? 23.636 12.071 -18.277 1.00 90.75 72 THR A N 1
ATOM 578 C CA . THR A 1 72 ? 23.260 10.899 -17.482 1.00 90.75 72 THR A CA 1
ATOM 579 C C . THR A 1 72 ? 21.763 10.892 -17.222 1.00 90.75 72 THR A C 1
ATOM 581 O O . THR A 1 72 ? 21.176 11.942 -16.953 1.00 90.75 72 THR A O 1
ATOM 584 N N . VAL A 1 73 ? 21.151 9.710 -17.293 1.00 92.25 73 VAL A N 1
ATOM 585 C CA . VAL A 1 73 ? 19.714 9.543 -17.051 1.00 92.25 73 VAL A CA 1
ATOM 586 C C . VAL A 1 73 ? 19.367 10.105 -15.665 1.00 92.25 73 VAL A C 1
ATOM 588 O O . VAL A 1 73 ? 20.130 9.904 -14.721 1.00 92.25 73 VAL A O 1
ATOM 591 N N . PRO A 1 74 ? 18.254 10.847 -15.521 1.00 94.44 74 PRO A N 1
ATOM 592 C CA . PRO A 1 74 ? 17.848 11.366 -14.224 1.00 94.44 74 PRO A CA 1
ATOM 593 C C . PRO A 1 74 ? 17.663 10.234 -13.212 1.00 94.44 74 PRO A C 1
ATOM 595 O O . PRO A 1 74 ? 17.044 9.217 -13.532 1.00 94.44 74 PRO A O 1
ATOM 598 N N . TYR A 1 75 ? 18.134 10.456 -11.985 1.00 93.25 75 TYR A N 1
ATOM 599 C CA . TYR A 1 75 ? 18.068 9.480 -10.895 1.00 93.25 75 TYR A CA 1
ATOM 600 C C . TYR A 1 75 ? 16.661 8.894 -10.701 1.00 93.25 75 TYR A C 1
ATOM 602 O O . TYR A 1 75 ? 16.515 7.683 -10.583 1.00 93.25 75 TYR A O 1
ATOM 610 N N . ASP A 1 76 ? 15.615 9.721 -10.773 1.00 91.44 76 ASP A N 1
ATOM 611 C CA . ASP A 1 76 ? 14.228 9.270 -10.609 1.00 91.44 76 ASP A CA 1
ATOM 612 C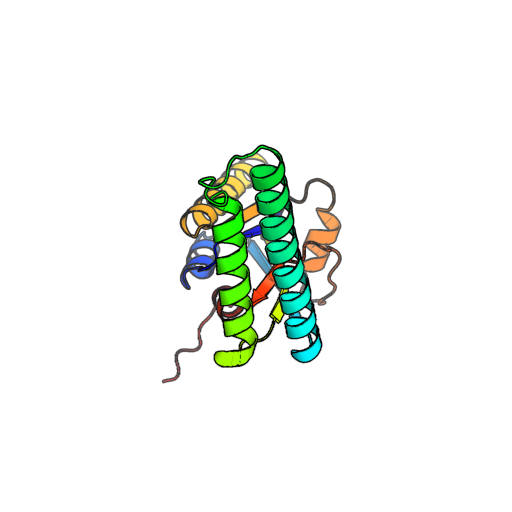 C . ASP A 1 76 ? 13.818 8.207 -11.644 1.00 91.44 76 ASP A C 1
ATOM 614 O O . ASP A 1 76 ? 13.106 7.260 -11.318 1.00 91.44 76 ASP A O 1
ATOM 618 N N . MET A 1 77 ? 14.287 8.326 -12.893 1.00 93.62 77 MET A N 1
ATOM 619 C CA . MET A 1 77 ? 14.002 7.336 -13.939 1.00 93.62 77 MET A CA 1
ATOM 620 C C . MET A 1 77 ? 14.788 6.041 -13.716 1.00 93.62 77 MET A C 1
ATOM 622 O O . MET A 1 77 ? 14.273 4.952 -13.974 1.00 93.62 77 MET A O 1
ATOM 626 N N . GLU A 1 78 ? 16.029 6.144 -13.236 1.00 94.31 78 GLU A N 1
ATOM 627 C CA . GLU A 1 78 ? 16.834 4.976 -12.867 1.00 94.31 78 GLU A CA 1
ATOM 628 C C . GLU A 1 78 ? 16.211 4.228 -11.686 1.00 94.31 78 GLU A C 1
ATOM 630 O O . GLU A 1 78 ? 16.098 3.002 -11.722 1.00 94.31 78 GLU A O 1
ATOM 635 N N . GLN A 1 79 ? 15.739 4.968 -10.685 1.00 92.94 79 GLN A N 1
ATOM 636 C CA . GLN A 1 79 ? 15.068 4.429 -9.512 1.00 92.94 79 GLN A CA 1
ATOM 637 C C . GLN A 1 79 ? 13.760 3.726 -9.896 1.00 92.94 79 GLN A C 1
ATOM 639 O O . GLN A 1 79 ? 13.572 2.569 -9.533 1.00 92.94 79 GLN A O 1
ATOM 644 N N . GLN A 1 80 ? 12.914 4.349 -10.726 1.00 91.81 80 GLN A N 1
ATOM 645 C CA . GLN A 1 80 ? 11.701 3.706 -11.254 1.00 91.81 80 GLN A CA 1
ATOM 646 C C . GLN A 1 80 ? 12.014 2.413 -12.012 1.00 91.81 80 GLN A C 1
ATOM 648 O O . GLN A 1 80 ? 11.333 1.403 -11.843 1.00 91.81 80 GLN A O 1
ATOM 653 N N . LYS A 1 81 ? 13.061 2.419 -12.847 1.00 94.44 81 LYS A N 1
ATOM 654 C CA . LYS A 1 81 ? 13.486 1.222 -13.580 1.00 94.44 81 LYS A CA 1
ATOM 655 C C . LYS A 1 81 ? 13.924 0.114 -12.626 1.00 94.44 81 LYS A C 1
ATOM 657 O O . LYS A 1 81 ? 13.600 -1.048 -12.861 1.00 94.44 81 LYS A O 1
ATOM 662 N N . LYS A 1 82 ? 14.674 0.464 -11.582 1.00 94.50 82 LYS A N 1
ATOM 663 C CA . LYS A 1 82 ? 15.141 -0.476 -10.564 1.00 94.50 82 LYS A CA 1
ATOM 664 C C . LYS A 1 82 ? 13.967 -1.094 -9.802 1.00 94.50 82 LYS A C 1
ATOM 666 O O . LYS A 1 82 ? 13.867 -2.313 -9.772 1.00 94.50 82 LYS A O 1
ATOM 671 N N . GLU A 1 83 ? 13.055 -0.275 -9.289 1.00 90.81 83 GLU A N 1
ATOM 672 C CA . GLU A 1 83 ? 11.878 -0.732 -8.537 1.00 90.81 83 GLU A CA 1
ATOM 673 C C . GLU A 1 83 ? 10.977 -1.648 -9.373 1.00 90.81 83 GLU A C 1
ATOM 675 O O . GLU A 1 83 ? 10.511 -2.673 -8.886 1.00 90.81 83 GLU A O 1
ATOM 680 N N . MET A 1 84 ? 10.764 -1.331 -10.656 1.00 91.94 84 MET A N 1
ATOM 681 C CA . MET A 1 84 ? 9.956 -2.183 -11.538 1.00 91.94 84 MET A CA 1
ATOM 682 C C . MET A 1 84 ? 10.633 -3.520 -11.848 1.00 91.94 84 MET A C 1
ATOM 684 O O . MET A 1 84 ? 9.948 -4.530 -11.991 1.00 91.94 84 MET A O 1
ATOM 688 N N . LYS A 1 85 ? 11.968 -3.551 -11.935 1.00 94.12 85 LYS A N 1
ATOM 689 C CA . LYS A 1 85 ? 12.719 -4.803 -12.097 1.00 94.12 85 LYS A CA 1
ATOM 690 C C . LYS A 1 85 ? 12.678 -5.665 -10.843 1.00 94.12 85 LYS A C 1
ATOM 692 O O . LYS A 1 85 ? 12.496 -6.867 -10.972 1.00 94.12 85 LYS A O 1
ATOM 697 N N . GLU A 1 86 ? 12.838 -5.059 -9.670 1.00 92.25 86 GLU A N 1
ATOM 698 C CA . GLU A 1 86 ? 12.710 -5.756 -8.385 1.00 92.25 86 GLU A CA 1
ATOM 699 C C . GLU A 1 86 ? 11.300 -6.336 -8.228 1.00 92.25 86 GLU A C 1
ATOM 701 O O . GLU A 1 86 ? 11.156 -7.515 -7.930 1.00 92.25 86 GLU A O 1
ATOM 706 N N . PHE A 1 87 ? 10.263 -5.559 -8.554 1.00 90.69 87 PHE A N 1
ATOM 707 C CA . PHE A 1 87 ? 8.884 -6.044 -8.522 1.00 90.69 87 PHE A CA 1
ATOM 708 C C . PHE A 1 87 ? 8.636 -7.199 -9.503 1.00 90.69 87 PHE A C 1
ATOM 710 O O . PHE A 1 87 ? 7.959 -8.162 -9.159 1.00 90.69 87 PHE A O 1
ATOM 717 N N . LEU A 1 88 ? 9.182 -7.134 -10.722 1.00 93.06 88 LEU A N 1
ATOM 718 C CA . LEU A 1 88 ? 9.064 -8.233 -11.681 1.00 93.06 88 LEU A CA 1
ATOM 719 C C . LEU A 1 88 ? 9.780 -9.496 -11.178 1.00 93.06 88 LEU A C 1
ATOM 721 O O . LEU A 1 88 ? 9.212 -10.580 -11.263 1.00 93.06 88 LEU A O 1
ATOM 725 N N . ASP A 1 89 ? 10.980 -9.349 -10.608 1.00 93.75 89 ASP A N 1
ATOM 726 C CA . ASP A 1 89 ? 11.740 -10.454 -10.012 1.00 93.75 89 ASP A CA 1
ATOM 727 C C . ASP A 1 89 ? 11.002 -11.092 -8.823 1.00 93.75 89 ASP A C 1
ATOM 729 O O . ASP A 1 89 ? 10.965 -12.319 -8.701 1.00 93.75 89 ASP A O 1
ATOM 733 N N . ASP A 1 90 ? 10.330 -10.284 -7.997 1.00 92.00 90 ASP A N 1
ATOM 734 C CA . ASP A 1 90 ? 9.471 -10.785 -6.922 1.00 92.00 90 ASP A CA 1
ATOM 735 C C . ASP A 1 90 ? 8.365 -11.704 -7.465 1.00 92.00 90 ASP A C 1
ATOM 737 O O . ASP A 1 90 ? 8.103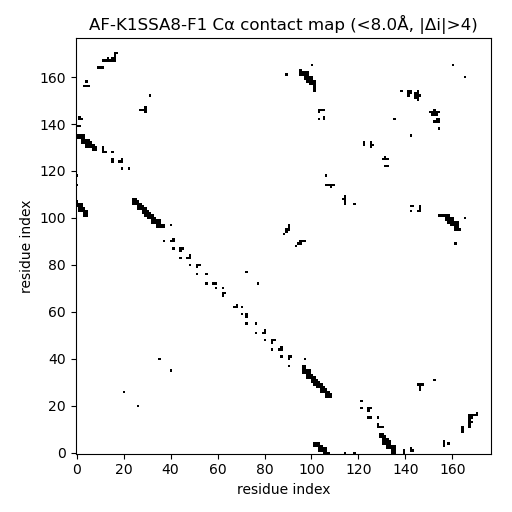 -12.763 -6.890 1.00 92.00 90 ASP A O 1
ATOM 741 N N . LEU A 1 91 ? 7.742 -11.337 -8.589 1.00 92.25 91 LEU A N 1
ATOM 742 C CA . LEU A 1 91 ? 6.669 -12.122 -9.206 1.00 92.25 91 LEU A CA 1
ATOM 743 C C . LEU A 1 91 ? 7.176 -13.379 -9.925 1.00 92.25 91 LEU A C 1
ATOM 745 O O . LEU A 1 91 ? 6.513 -14.414 -9.876 1.00 92.25 91 LEU A O 1
ATOM 749 N N . THR A 1 92 ? 8.314 -13.305 -10.621 1.00 92.12 92 THR A N 1
ATOM 750 C CA . THR A 1 92 ? 8.793 -14.399 -11.487 1.00 92.12 92 THR A CA 1
ATOM 751 C C . THR A 1 92 ? 9.745 -15.360 -10.790 1.00 92.12 92 THR A C 1
ATOM 753 O O . THR A 1 92 ? 9.718 -16.557 -11.067 1.00 92.12 92 THR A O 1
ATOM 756 N N . THR A 1 93 ? 10.611 -14.842 -9.919 1.00 91.94 93 THR A N 1
ATOM 757 C CA . THR A 1 93 ? 11.737 -15.586 -9.338 1.00 91.94 93 THR A CA 1
ATOM 758 C C . THR A 1 93 ? 11.460 -15.972 -7.891 1.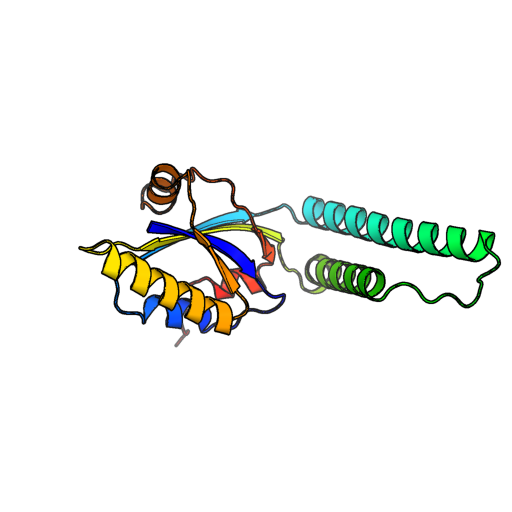00 91.94 93 THR A C 1
ATOM 760 O O . THR A 1 93 ? 11.795 -17.080 -7.475 1.00 91.94 93 THR A O 1
ATOM 763 N N . ARG A 1 94 ? 10.831 -15.077 -7.118 1.00 89.81 94 ARG A N 1
ATOM 764 C CA . ARG A 1 94 ? 10.527 -15.292 -5.690 1.00 89.81 94 ARG A CA 1
ATOM 765 C C . ARG A 1 94 ? 9.112 -15.825 -5.427 1.00 89.81 94 ARG A C 1
ATOM 767 O O . ARG A 1 94 ? 8.725 -15.920 -4.266 1.00 89.81 94 ARG A O 1
ATOM 774 N N . ASP A 1 95 ? 8.368 -16.171 -6.483 1.00 88.94 95 ASP A N 1
ATOM 775 C CA . ASP A 1 95 ? 6.990 -16.701 -6.444 1.00 88.94 95 ASP A CA 1
ATOM 776 C C . ASP A 1 95 ? 6.033 -15.869 -5.564 1.00 88.94 95 ASP A C 1
ATOM 778 O O . ASP A 1 95 ? 5.125 -16.384 -4.906 1.00 88.94 95 ASP A O 1
ATOM 782 N N . GLN A 1 96 ? 6.227 -14.545 -5.528 1.00 91.62 96 GLN A N 1
ATOM 783 C CA . GLN A 1 96 ? 5.290 -13.654 -4.856 1.00 91.62 96 GLN A CA 1
ATOM 784 C C . GLN A 1 96 ? 4.039 -13.465 -5.716 1.00 91.62 96 GLN A C 1
ATOM 786 O O . GLN A 1 96 ? 4.100 -13.327 -6.938 1.00 91.62 96 GLN A O 1
ATOM 791 N N . ARG A 1 97 ? 2.870 -13.390 -5.076 1.00 92.31 97 ARG A N 1
ATOM 792 C CA . ARG A 1 97 ? 1.625 -13.000 -5.750 1.00 92.31 97 ARG A CA 1
ATOM 793 C C . ARG A 1 97 ? 1.379 -11.509 -5.585 1.00 92.31 97 ARG A C 1
ATOM 795 O O . ARG A 1 97 ? 1.534 -10.972 -4.485 1.00 92.31 97 ARG A O 1
ATOM 802 N N . MET A 1 98 ? 0.939 -10.875 -6.668 1.00 93.88 98 MET A N 1
ATOM 803 C CA . MET A 1 98 ? 0.392 -9.524 -6.648 1.00 93.88 98 MET A CA 1
ATOM 804 C C . MET A 1 98 ? -1.047 -9.564 -6.125 1.00 93.88 98 MET A C 1
ATOM 806 O O . MET A 1 98 ? -1.878 -10.342 -6.593 1.00 93.88 98 MET A O 1
ATOM 810 N N . MET A 1 99 ? -1.344 -8.698 -5.165 1.00 93.62 99 MET A N 1
ATOM 811 C CA . MET A 1 99 ? -2.648 -8.571 -4.527 1.00 93.62 99 MET A CA 1
ATOM 812 C C . MET A 1 99 ? -3.089 -7.109 -4.573 1.00 93.62 99 MET A C 1
ATOM 814 O O . MET A 1 99 ? -2.292 -6.208 -4.312 1.00 93.62 99 MET A O 1
ATOM 818 N N . PHE A 1 100 ? -4.366 -6.854 -4.832 1.00 94.19 100 PHE A N 1
ATOM 819 C CA . PHE A 1 100 ? -4.973 -5.575 -4.486 1.00 94.19 100 PHE A CA 1
ATOM 820 C C . PHE A 1 100 ? -5.532 -5.661 -3.073 1.00 94.19 100 PHE A C 1
ATOM 822 O O . PHE A 1 100 ? -6.370 -6.511 -2.788 1.00 94.19 100 PHE A O 1
ATOM 829 N N . ALA A 1 101 ? -5.088 -4.774 -2.192 1.00 93.19 101 ALA A N 1
ATOM 830 C CA . ALA A 1 101 ? -5.541 -4.720 -0.813 1.00 93.19 101 ALA A CA 1
ATOM 831 C C . ALA A 1 101 ? -6.188 -3.371 -0.489 1.00 93.19 101 ALA A C 1
ATOM 833 O O . ALA A 1 101 ? -5.697 -2.320 -0.908 1.00 93.19 101 ALA A O 1
ATOM 834 N N . VAL A 1 102 ? -7.261 -3.387 0.295 1.00 94.50 102 VAL A N 1
ATOM 835 C CA . VAL A 1 102 ? -7.807 -2.200 0.956 1.00 94.50 102 VAL A CA 1
ATOM 836 C C . VAL A 1 102 ? -7.665 -2.392 2.455 1.00 94.50 102 VAL A C 1
ATOM 838 O O . VAL A 1 102 ? -8.307 -3.254 3.042 1.00 94.50 102 VAL A O 1
ATOM 841 N N . ILE A 1 103 ? -6.800 -1.587 3.066 1.00 93.12 103 ILE A N 1
ATOM 842 C CA . ILE A 1 103 ? -6.545 -1.623 4.507 1.00 93.12 103 ILE A CA 1
ATOM 843 C C . ILE A 1 103 ? -7.226 -0.414 5.130 1.0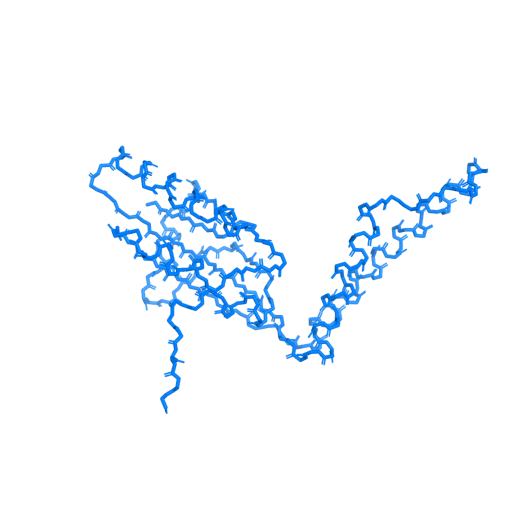0 93.12 103 ILE A C 1
ATOM 845 O O . ILE A 1 103 ? -6.881 0.733 4.820 1.00 93.12 103 ILE A O 1
ATOM 849 N N . THR A 1 104 ? -8.190 -0.688 6.005 1.00 94.31 104 THR A N 1
ATOM 850 C CA . THR A 1 104 ? -9.079 0.318 6.586 1.00 94.31 104 THR A CA 1
ATOM 851 C C . THR A 1 104 ? -9.118 0.179 8.096 1.00 94.31 104 THR A C 1
ATOM 853 O O . THR A 1 104 ? -9.318 -0.911 8.625 1.00 94.31 104 THR A O 1
ATOM 856 N N . PHE A 1 105 ? -8.985 1.305 8.788 1.00 93.38 105 PHE A N 1
ATOM 857 C CA . PHE A 1 105 ? -9.165 1.406 10.228 1.00 93.38 105 PHE A CA 1
ATOM 858 C C . PHE A 1 105 ? -10.357 2.297 10.545 1.00 93.38 105 PHE A C 1
ATOM 860 O O . PHE A 1 105 ? -10.519 3.364 9.955 1.00 93.38 105 PHE A O 1
ATOM 867 N N . VAL A 1 106 ? -11.150 1.920 11.538 1.00 95.00 106 VAL A N 1
ATOM 868 C CA . VAL A 1 106 ? -12.150 2.793 12.144 1.00 95.00 106 VAL A CA 1
ATOM 869 C C . VAL A 1 106 ? -11.851 2.941 13.612 1.00 95.00 106 VAL A C 1
ATOM 871 O O . VAL A 1 106 ? -11.903 1.984 14.371 1.00 95.00 106 VAL A O 1
ATOM 874 N N . HIS A 1 107 ? -11.587 4.176 14.004 1.00 94.12 107 HIS A N 1
ATOM 875 C CA . HIS A 1 107 ? -11.397 4.546 15.391 1.00 94.12 107 HIS A CA 1
ATOM 876 C C . HIS A 1 107 ? -12.619 5.312 15.912 1.00 94.12 107 HIS A C 1
ATOM 878 O O . HIS A 1 107 ? -13.109 6.225 15.240 1.00 94.12 107 HIS A O 1
ATOM 884 N N . THR A 1 108 ? -13.117 4.970 17.095 1.00 94.38 108 THR A N 1
ATOM 885 C CA . THR A 1 108 ? -14.230 5.668 17.760 1.00 94.38 108 THR A CA 1
ATOM 886 C C . THR A 1 108 ? -13.796 6.208 19.119 1.00 94.38 108 THR A C 1
ATOM 888 O O . THR A 1 108 ? -13.045 5.546 19.829 1.00 94.38 108 THR A O 1
ATOM 891 N N . ALA A 1 109 ? -14.305 7.380 19.490 1.00 94.62 109 ALA A N 1
ATOM 892 C CA . ALA A 1 109 ? -14.052 8.026 20.775 1.00 94.62 109 ALA A CA 1
ATOM 893 C C . ALA A 1 109 ? -15.304 8.791 21.229 1.00 94.62 109 ALA A C 1
ATOM 895 O O . ALA A 1 109 ? -16.149 9.130 20.395 1.00 94.62 109 ALA A O 1
ATOM 896 N N . ASP A 1 110 ? -15.393 9.087 22.525 1.00 94.00 110 ASP A N 1
ATOM 897 C CA . ASP A 1 110 ? -16.570 9.724 23.133 1.00 94.00 110 ASP A CA 1
ATOM 898 C C . ASP A 1 110 ? -16.627 11.236 22.872 1.00 94.00 110 ASP A C 1
ATOM 900 O O . ASP A 1 110 ? -17.694 11.849 22.920 1.00 94.00 110 ASP A O 1
ATOM 904 N N . SER A 1 111 ? -15.484 11.853 22.552 1.00 96.31 111 SER A N 1
ATOM 905 C CA . SER A 1 111 ? -15.389 13.269 22.200 1.00 96.31 111 SER A CA 1
ATOM 906 C C . SER A 1 111 ? -14.598 13.489 20.913 1.00 96.31 111 SER A C 1
ATOM 908 O O . SER A 1 111 ? -13.733 12.699 20.528 1.00 96.31 111 SER A O 1
ATOM 910 N N . LYS A 1 112 ? -14.879 14.607 20.235 1.00 94.81 112 LYS A N 1
ATOM 911 C CA . LYS A 1 112 ? -14.137 15.005 19.031 1.00 94.81 112 LYS A CA 1
ATOM 912 C C . LYS A 1 112 ? -12.665 15.292 19.337 1.00 94.81 112 LYS A C 1
ATOM 914 O O . LYS A 1 112 ? -11.810 14.927 18.543 1.00 94.81 112 LYS A O 1
ATOM 919 N N . GLU A 1 113 ? -12.388 15.920 20.475 1.00 96.19 113 GLU A N 1
ATOM 920 C CA . GLU A 1 113 ? -11.024 16.228 20.906 1.00 96.19 113 GLU A CA 1
ATOM 921 C C . GLU A 1 113 ? -10.210 14.947 21.116 1.00 96.19 113 GLU A C 1
ATOM 923 O O . GLU A 1 113 ? -9.114 14.812 20.576 1.00 96.19 113 GLU A O 1
ATOM 928 N N . GLN A 1 114 ? -10.789 13.957 21.804 1.00 94.25 114 GLN A N 1
ATOM 929 C CA . GLN A 1 114 ? -10.168 12.645 21.959 1.00 94.25 114 GLN A CA 1
ATOM 930 C C . GLN A 1 114 ? -9.965 11.969 20.601 1.00 94.25 114 GLN A C 1
ATOM 932 O O . GLN A 1 114 ? -8.873 11.490 20.319 1.00 94.25 114 GLN A O 1
ATOM 937 N N . LEU A 1 115 ? -10.975 11.997 19.727 1.00 94.69 115 LEU A N 1
ATOM 938 C CA . LEU A 1 115 ? -10.886 11.431 18.381 1.00 94.69 115 LEU A CA 1
ATOM 939 C C . LEU A 1 115 ? -9.737 12.047 17.565 1.00 94.69 115 LEU A C 1
ATOM 941 O O . LEU A 1 115 ? -9.063 11.337 16.817 1.00 94.69 115 LEU A O 1
ATOM 945 N N . ASP A 1 116 ? -9.529 13.361 17.667 1.00 95.31 116 ASP A N 1
ATOM 946 C CA . ASP A 1 116 ? -8.464 14.100 16.980 1.00 95.31 116 ASP A CA 1
ATOM 947 C C . ASP A 1 116 ? -7.079 13.722 17.517 1.00 95.31 116 ASP A C 1
ATOM 949 O O . ASP A 1 116 ? -6.230 13.290 16.730 1.00 95.31 116 ASP A O 1
ATOM 953 N N . ASN A 1 117 ? -6.897 13.761 18.838 1.00 94.56 117 ASN A N 1
ATOM 954 C CA . ASN A 1 117 ? -5.655 13.354 19.503 1.00 94.56 117 ASN A CA 1
ATOM 955 C C . ASN A 1 117 ? -5.305 11.891 19.199 1.00 94.56 117 ASN A C 1
ATOM 957 O O . ASN A 1 117 ? -4.158 11.539 18.903 1.00 94.56 117 ASN A O 1
ATOM 961 N N . ASP A 1 118 ? -6.312 11.022 19.218 1.00 94.25 118 ASP A N 1
ATOM 962 C CA . ASP A 1 118 ? -6.125 9.606 18.968 1.00 94.25 118 ASP A CA 1
ATOM 963 C C . ASP A 1 118 ? -5.741 9.334 17.516 1.00 94.25 118 ASP A C 1
ATOM 965 O O . ASP A 1 118 ? -4.814 8.565 17.236 1.00 94.25 118 ASP A O 1
ATOM 969 N N . THR A 1 119 ? -6.386 10.033 16.587 1.00 94.56 119 THR A N 1
ATOM 970 C CA . THR A 1 119 ? -6.030 9.968 15.170 1.00 94.56 119 THR A CA 1
ATOM 971 C C . THR A 1 119 ? -4.584 10.397 14.946 1.00 94.56 119 THR A C 1
ATOM 973 O O . THR A 1 119 ? -3.853 9.705 14.244 1.00 94.56 119 THR A O 1
ATOM 976 N N . GLU A 1 120 ? -4.136 11.498 15.548 1.00 94.44 120 GLU A N 1
ATOM 977 C CA . GLU A 1 120 ? -2.762 11.975 15.378 1.00 94.44 120 GLU A CA 1
ATOM 978 C C . GLU A 1 120 ? -1.724 10.973 15.898 1.00 94.44 120 GLU A C 1
ATOM 980 O O . GLU A 1 120 ? -0.715 10.717 15.230 1.00 94.44 120 GLU A O 1
ATOM 985 N N . ALA A 1 121 ? -1.988 10.351 17.045 1.00 93.44 121 ALA A N 1
ATOM 986 C CA . ALA A 1 121 ? -1.135 9.298 17.580 1.00 93.44 121 ALA A CA 1
ATOM 987 C C . ALA A 1 121 ? -1.087 8.063 16.658 1.00 93.44 121 ALA A C 1
ATOM 989 O O . ALA A 1 121 ? 0.007 7.580 16.372 1.00 93.44 121 ALA A O 1
ATOM 990 N N . LEU A 1 122 ? -2.226 7.613 16.109 1.00 92.88 122 LEU A N 1
ATOM 991 C CA . LEU A 1 122 ? -2.267 6.510 15.131 1.00 92.88 122 LEU A CA 1
ATOM 992 C C . LEU A 1 122 ? -1.442 6.838 13.878 1.00 92.88 122 LEU A C 1
ATOM 994 O O . LEU A 1 122 ? -0.607 6.043 13.447 1.00 92.88 122 LEU A O 1
ATOM 998 N N . LEU A 1 123 ? -1.624 8.039 13.319 1.00 93.38 123 LEU A N 1
ATOM 999 C CA . LEU A 1 123 ? -0.865 8.502 12.154 1.00 93.38 123 LEU A CA 1
ATOM 1000 C C . LEU A 1 123 ? 0.635 8.598 12.455 1.00 93.38 123 LEU A C 1
ATOM 1002 O O . LEU A 1 123 ? 1.463 8.291 11.600 1.00 93.38 123 LEU A O 1
ATOM 1006 N N . THR A 1 124 ? 0.999 9.019 13.664 1.00 93.50 124 THR A N 1
ATOM 1007 C CA . THR A 1 124 ? 2.396 9.127 14.091 1.00 93.50 124 THR A CA 1
ATOM 1008 C C . THR A 1 124 ? 3.047 7.760 14.239 1.00 93.50 124 THR A C 1
ATOM 1010 O O . THR A 1 124 ? 4.158 7.582 13.744 1.00 93.50 124 THR A O 1
ATOM 1013 N N . THR A 1 125 ? 2.365 6.790 14.848 1.00 91.69 125 THR A N 1
ATOM 1014 C CA . THR A 1 125 ? 2.854 5.408 14.945 1.00 91.69 125 THR A CA 1
ATOM 1015 C C . THR A 1 125 ? 3.030 4.793 13.562 1.00 91.69 125 THR A C 1
ATOM 1017 O O . THR A 1 125 ? 4.101 4.273 13.268 1.00 91.69 125 THR A O 1
ATOM 1020 N N . ALA A 1 126 ? 2.057 4.951 12.663 1.00 90.50 126 ALA A N 1
ATOM 1021 C CA . ALA A 1 126 ? 2.187 4.446 11.299 1.00 90.50 126 ALA A CA 1
ATOM 1022 C C . ALA A 1 126 ? 3.383 5.053 10.540 1.00 90.50 126 ALA A C 1
ATOM 1024 O O . ALA A 1 126 ? 4.120 4.328 9.870 1.00 90.50 126 ALA A O 1
ATOM 1025 N N . ARG A 1 127 ? 3.637 6.363 10.698 1.00 90.81 127 ARG A N 1
ATOM 1026 C CA . ARG A 1 127 ? 4.787 7.036 10.068 1.00 90.81 127 ARG A CA 1
ATOM 1027 C C . ARG A 1 127 ? 6.135 6.472 10.518 1.00 90.81 127 ARG A C 1
ATOM 1029 O O . ARG A 1 127 ? 7.060 6.459 9.711 1.00 90.81 127 ARG A O 1
ATOM 1036 N N . LYS A 1 128 ? 6.258 5.983 11.761 1.00 90.56 128 LYS A N 1
ATOM 1037 C CA . LYS A 1 128 ? 7.485 5.308 12.239 1.00 90.56 128 LYS A CA 1
ATOM 1038 C C . LYS A 1 128 ? 7.809 4.058 11.418 1.00 90.56 128 LYS A C 1
ATOM 1040 O O . LYS A 1 128 ? 8.978 3.731 11.244 1.00 90.56 128 LYS A O 1
ATOM 1045 N N . HIS A 1 129 ? 6.779 3.408 10.882 1.00 87.75 129 HIS A N 1
ATOM 1046 C CA . HIS A 1 129 ? 6.871 2.233 10.012 1.00 87.75 129 HIS A CA 1
ATOM 1047 C C . HIS A 1 129 ? 6.801 2.585 8.526 1.00 87.75 129 HIS A C 1
ATOM 1049 O O . HIS A 1 129 ? 6.469 1.733 7.707 1.00 87.75 129 HIS A O 1
ATOM 1055 N N . LEU A 1 130 ? 7.071 3.850 8.175 1.00 89.00 130 LEU A N 1
ATOM 1056 C CA . LEU A 1 130 ? 7.021 4.368 6.805 1.00 89.00 130 LEU A CA 1
ATOM 1057 C C . LEU A 1 130 ? 5.670 4.127 6.105 1.00 89.00 130 LEU A C 1
ATOM 1059 O O . LEU A 1 130 ? 5.584 4.101 4.879 1.00 89.00 130 LEU A O 1
ATOM 1063 N N . CYS A 1 131 ? 4.604 3.978 6.888 1.00 90.44 131 CYS A N 1
ATOM 1064 C CA . CYS A 1 131 ? 3.239 3.873 6.404 1.00 90.44 131 CYS A CA 1
ATOM 1065 C C . CYS A 1 131 ? 2.530 5.207 6.625 1.00 90.44 131 CYS A C 1
ATOM 1067 O O . CYS A 1 131 ? 2.583 5.803 7.702 1.00 90.44 131 CYS A O 1
ATOM 1069 N N . GLN A 1 132 ? 1.830 5.687 5.608 1.00 91.81 132 GLN A N 1
ATOM 1070 C CA . GLN A 1 132 ? 0.995 6.870 5.714 1.00 91.81 132 GLN A CA 1
ATOM 1071 C C . GLN A 1 132 ? -0.463 6.462 5.607 1.00 91.81 132 GLN A C 1
ATOM 1073 O O . GLN A 1 132 ? -0.908 5.985 4.565 1.00 91.81 132 GLN A O 1
ATOM 1078 N N . PHE A 1 133 ? -1.225 6.720 6.663 1.00 93.19 133 PHE A N 1
ATOM 1079 C CA . PHE A 1 133 ? -2.677 6.610 6.624 1.00 93.19 133 PHE A CA 1
ATOM 1080 C C . PHE A 1 133 ? -3.308 7.968 6.319 1.00 93.19 133 PHE A C 1
ATOM 1082 O O . PHE A 1 133 ? -2.812 9.021 6.724 1.00 93.19 133 PHE A O 1
ATOM 1089 N N . GLY A 1 134 ? -4.410 7.946 5.578 1.00 93.94 134 GLY A N 1
ATOM 1090 C CA . GLY A 1 134 ? -5.226 9.115 5.272 1.00 93.94 134 GLY A CA 1
ATOM 1091 C C . GLY A 1 134 ? -6.601 9.018 5.920 1.00 93.94 134 GLY A C 1
ATOM 1092 O O . GLY A 1 134 ? -7.119 7.926 6.120 1.00 93.94 134 GLY A O 1
ATOM 1093 N N . VAL A 1 135 ? -7.222 10.161 6.214 1.00 95.88 135 VAL A N 1
ATOM 1094 C CA . VAL A 1 135 ? -8.617 10.220 6.680 1.00 95.88 135 VAL A CA 1
ATOM 1095 C C . VAL A 1 135 ? -9.558 10.254 5.474 1.00 95.88 135 VAL A C 1
ATOM 1097 O O . VAL A 1 135 ? -9.405 11.109 4.599 1.00 95.88 135 VAL A O 1
ATOM 1100 N N . LEU A 1 136 ? -10.579 9.393 5.448 1.00 95.12 136 LEU A N 1
ATOM 1101 C CA . LEU A 1 136 ? -11.634 9.448 4.425 1.00 95.12 136 LEU A CA 1
ATOM 1102 C C . LEU A 1 136 ? -12.576 10.634 4.671 1.00 95.12 136 LEU A C 1
ATOM 1104 O O . LEU A 1 136 ? -13.549 10.514 5.404 1.00 95.12 136 LEU A O 1
ATOM 1108 N N . LYS A 1 137 ? -12.325 11.799 4.074 1.00 91.69 137 LYS A N 1
ATOM 1109 C CA . LYS A 1 137 ? -13.105 13.016 4.383 1.00 91.69 137 LYS A CA 1
ATOM 1110 C C . LYS A 1 137 ? -14.595 12.922 4.023 1.00 91.69 137 LYS A C 1
ATOM 1112 O O . LYS A 1 137 ? -15.424 13.373 4.803 1.00 91.69 137 LYS A O 1
ATOM 1117 N N . PHE A 1 138 ? -14.925 12.320 2.880 1.00 92.06 138 PHE A N 1
ATOM 1118 C CA . PHE A 1 138 ? -16.288 12.312 2.323 1.00 92.06 138 PHE A CA 1
ATOM 1119 C C . PHE A 1 138 ? -16.940 10.922 2.279 1.00 92.06 138 PHE A C 1
ATOM 1121 O O . PHE A 1 138 ? -18.047 10.785 1.779 1.00 92.06 138 PHE A O 1
ATOM 1128 N N . GLN A 1 139 ? -16.264 9.897 2.809 1.00 95.62 139 GLN A N 1
ATOM 1129 C CA . GLN A 1 139 ? -16.682 8.488 2.728 1.00 95.62 139 GLN A CA 1
ATOM 1130 C C . GLN A 1 139 ? -16.622 7.800 4.100 1.00 95.62 139 GLN A C 1
ATOM 1132 O O . GLN A 1 139 ? -16.244 6.639 4.218 1.00 95.62 139 GLN A O 1
ATOM 1137 N N . GLN A 1 140 ? -16.945 8.526 5.177 1.00 95.56 140 GLN A N 1
ATOM 1138 C CA . GLN A 1 140 ? -16.897 7.966 6.536 1.00 95.56 140 GLN A CA 1
ATOM 1139 C C . GLN A 1 140 ? -17.897 6.813 6.725 1.00 95.56 140 GLN A C 1
ATOM 1141 O O . GLN A 1 140 ? -17.558 5.823 7.361 1.00 95.56 140 GLN A O 1
ATOM 1146 N N . VAL A 1 141 ? -19.108 6.914 6.165 1.00 94.44 141 VAL A N 1
ATOM 1147 C CA . VAL A 1 141 ? -20.128 5.854 6.275 1.00 94.44 141 VAL A CA 1
ATOM 1148 C C . VAL A 1 141 ? -19.738 4.629 5.446 1.00 94.44 141 VAL A C 1
ATOM 1150 O O . VAL A 1 141 ? -19.802 3.509 5.942 1.00 94.44 141 VAL A O 1
ATOM 1153 N N . ASP A 1 142 ? -19.266 4.832 4.217 1.00 95.62 142 ASP A N 1
ATOM 1154 C CA . ASP A 1 142 ? -18.787 3.745 3.352 1.00 95.62 142 ASP A CA 1
ATOM 1155 C C . ASP A 1 142 ? -17.579 3.033 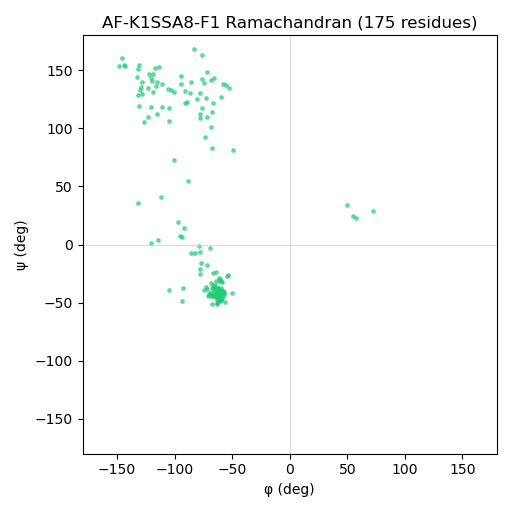3.965 1.00 95.62 142 ASP A C 1
ATOM 1157 O O . ASP A 1 142 ? -17.506 1.805 4.012 1.00 95.62 142 ASP A O 1
ATOM 1161 N N . GLY A 1 143 ? -16.644 3.808 4.505 1.00 94.94 143 GLY A N 1
ATOM 1162 C CA . GLY A 1 143 ? -15.490 3.286 5.212 1.00 94.94 143 GLY A CA 1
ATOM 1163 C C . GLY A 1 143 ? -15.864 2.517 6.484 1.00 94.94 143 GLY A C 1
ATOM 1164 O O . GLY A 1 143 ? -15.280 1.471 6.748 1.00 94.94 143 GLY A O 1
ATOM 1165 N N . LEU A 1 144 ? -16.876 2.977 7.233 1.00 95.06 144 LEU A N 1
ATOM 1166 C CA . LEU A 1 144 ? -17.425 2.228 8.365 1.00 95.06 144 LEU A CA 1
ATOM 1167 C C . LEU A 1 144 ? -18.017 0.900 7.898 1.00 95.06 144 LEU A C 1
ATOM 1169 O O . LEU A 1 144 ? -17.647 -0.133 8.432 1.00 95.06 144 LEU A O 1
ATOM 1173 N N . ASN A 1 145 ? -18.864 0.907 6.868 1.00 94.69 145 ASN A N 1
ATOM 1174 C CA . ASN A 1 145 ? -19.452 -0.318 6.321 1.00 94.69 145 ASN A CA 1
ATOM 1175 C C . ASN A 1 145 ? -18.394 -1.317 5.829 1.00 94.69 145 ASN A C 1
ATOM 1177 O O . ASN A 1 145 ? -18.606 -2.517 5.948 1.00 94.69 145 ASN A O 1
ATOM 1181 N N . THR A 1 146 ? -17.256 -0.823 5.333 1.00 94.75 146 THR A N 1
ATOM 1182 C CA . THR A 1 146 ? -16.134 -1.656 4.870 1.00 94.75 146 THR A CA 1
ATOM 1183 C C . THR A 1 146 ? -15.468 -2.436 6.006 1.00 94.75 146 THR A C 1
ATOM 1185 O O . THR A 1 146 ? -15.042 -3.565 5.791 1.00 94.75 146 THR A O 1
ATOM 1188 N N . VAL A 1 147 ? -15.389 -1.880 7.223 1.00 94.06 147 VAL A N 1
ATOM 1189 C CA . VAL A 1 147 ? -14.766 -2.593 8.358 1.00 94.06 147 VAL A CA 1
ATOM 1190 C C . VAL A 1 147 ? -15.712 -3.523 9.110 1.00 94.06 147 VAL A C 1
ATOM 1192 O O . VAL A 1 147 ? -15.288 -4.237 10.016 1.00 94.06 147 VAL A O 1
ATOM 1195 N N . MET A 1 148 ? -17.001 -3.496 8.785 1.00 93.38 148 MET A N 1
ATOM 1196 C CA . MET A 1 148 ? -17.984 -4.303 9.491 1.00 93.38 148 MET A CA 1
ATOM 1197 C C . MET A 1 148 ? -17.837 -5.792 9.136 1.00 93.38 148 MET A C 1
ATOM 1199 O O . MET A 1 148 ? -17.553 -6.139 7.988 1.00 93.38 148 MET A O 1
ATOM 1203 N N . PRO A 1 149 ? -18.139 -6.704 10.076 1.00 89.56 149 PRO A N 1
ATOM 1204 C CA . PRO A 1 149 ? -17.908 -8.142 9.907 1.00 89.56 149 PRO A CA 1
ATOM 1205 C C . PRO A 1 149 ? -18.813 -8.815 8.862 1.00 89.56 149 PRO A C 1
ATOM 1207 O O . PRO A 1 149 ? -18.663 -10.003 8.599 1.00 89.56 149 PRO A O 1
ATOM 1210 N N . PHE A 1 150 ? -19.753 -8.085 8.252 1.00 89.50 150 PHE A N 1
ATOM 1211 C CA . PHE A 1 150 ? -20.572 -8.594 7.150 1.00 89.50 150 PHE A CA 1
ATOM 1212 C C . PHE A 1 150 ? -19.846 -8.590 5.791 1.00 89.50 150 PHE A C 1
ATOM 1214 O O . PHE A 1 150 ? -20.431 -9.022 4.800 1.00 89.50 150 PHE A O 1
ATOM 1221 N N . GLY A 1 151 ? -18.591 -8.121 5.730 1.00 84.56 151 GLY A N 1
ATOM 1222 C CA . GLY A 1 151 ? -17.683 -8.361 4.601 1.00 84.56 151 GLY A CA 1
ATOM 1223 C C . GLY A 1 151 ? -18.018 -7.599 3.317 1.00 84.56 151 GLY A C 1
ATOM 1224 O O . GLY A 1 151 ? -17.739 -8.083 2.222 1.00 84.56 151 GLY A O 1
ATOM 1225 N N . VAL A 1 152 ? -18.648 -6.424 3.420 1.00 90.62 152 VAL A N 1
ATOM 1226 C CA . VAL A 1 152 ? -19.004 -5.610 2.248 1.00 90.62 152 VAL A CA 1
ATOM 1227 C C . VAL A 1 152 ? -18.064 -4.418 2.127 1.00 90.62 152 VAL A C 1
ATOM 1229 O O . VAL A 1 152 ? -18.224 -3.415 2.819 1.00 90.62 152 VAL A O 1
ATOM 1232 N N . ARG A 1 153 ? -17.149 -4.480 1.160 1.00 93.31 153 ARG A N 1
ATOM 1233 C CA . ARG A 1 153 ? -16.283 -3.355 0.796 1.00 93.31 153 ARG A CA 1
ATOM 1234 C C . ARG A 1 153 ? -17.068 -2.267 0.054 1.00 93.31 153 ARG A C 1
ATOM 1236 O O . ARG A 1 153 ? -17.721 -2.540 -0.955 1.00 93.31 153 ARG A O 1
ATOM 1243 N N . LYS A 1 154 ? -16.998 -1.024 0.538 1.00 94.25 154 LYS A N 1
ATOM 1244 C CA . LYS A 1 154 ? -17.674 0.158 -0.048 1.00 94.25 154 LYS A CA 1
ATOM 1245 C C . LYS A 1 154 ? -16.718 1.276 -0.471 1.00 94.25 154 LYS A C 1
ATOM 1247 O O . LYS A 1 154 ? -17.172 2.313 -0.944 1.00 94.25 154 LYS A O 1
ATOM 1252 N N . ILE A 1 155 ? -15.412 1.076 -0.306 1.00 94.19 155 ILE A N 1
ATOM 1253 C CA . ILE A 1 155 ? -14.380 2.036 -0.708 1.00 94.19 155 ILE A CA 1
ATOM 1254 C C . ILE A 1 155 ? -13.394 1.395 -1.690 1.00 94.19 155 ILE A C 1
ATOM 1256 O O . ILE A 1 155 ? -13.073 0.211 -1.576 1.00 94.19 155 ILE A O 1
ATOM 1260 N N . ASP A 1 156 ? -12.879 2.195 -2.623 1.00 91.69 156 ASP A N 1
ATOM 1261 C CA . ASP A 1 156 ? -11.969 1.760 -3.695 1.00 91.69 156 ASP A CA 1
ATOM 1262 C C . ASP A 1 156 ? -10.548 2.323 -3.513 1.00 91.69 156 ASP A C 1
ATOM 1264 O O . ASP A 1 156 ? -9.891 2.761 -4.455 1.00 91.69 156 ASP A O 1
ATOM 1268 N N . THR A 1 157 ? -10.042 2.339 -2.277 1.00 91.88 157 THR A N 1
ATOM 1269 C CA . THR A 1 157 ? -8.682 2.812 -1.965 1.00 91.88 157 THR A CA 1
ATOM 1270 C C . THR A 1 157 ? -7.651 1.687 -2.066 1.00 91.88 157 THR A C 1
ATOM 1272 O O . THR A 1 157 ? -6.923 1.414 -1.114 1.00 91.88 157 THR A O 1
ATOM 1275 N N . PHE A 1 158 ? -7.598 1.016 -3.215 1.00 92.75 158 PHE A N 1
ATOM 1276 C CA . PHE A 1 158 ? -6.734 -0.145 -3.429 1.00 92.75 158 PHE A CA 1
ATOM 1277 C C . PHE A 1 158 ? -5.245 0.187 -3.381 1.00 92.75 158 PHE A C 1
ATOM 1279 O O . PHE A 1 158 ? -4.801 1.229 -3.866 1.00 92.75 158 PHE A O 1
ATOM 1286 N N . ARG A 1 159 ? -4.460 -0.734 -2.831 1.00 92.25 159 ARG A N 1
ATOM 1287 C CA . ARG A 1 159 ? -3.001 -0.751 -2.885 1.00 92.25 159 ARG A CA 1
ATOM 1288 C C . ARG A 1 159 ? -2.534 -2.054 -3.501 1.00 92.25 159 ARG A C 1
ATOM 1290 O O . ARG A 1 159 ? -3.046 -3.113 -3.160 1.00 92.25 159 ARG A O 1
ATOM 1297 N N . THR A 1 160 ? -1.580 -1.957 -4.415 1.00 91.62 160 THR A N 1
ATOM 1298 C CA . THR A 1 160 ? -0.906 -3.126 -4.971 1.00 91.62 160 THR A CA 1
ATOM 1299 C C . THR A 1 160 ? 0.116 -3.603 -3.957 1.00 91.62 160 THR A C 1
ATOM 1301 O O . THR A 1 160 ? 1.082 -2.899 -3.725 1.00 91.62 160 THR A O 1
ATOM 1304 N N . LEU A 1 161 ? -0.072 -4.767 -3.354 1.00 91.12 161 LEU A N 1
ATOM 1305 C CA . LEU A 1 161 ? 0.877 -5.365 -2.420 1.00 91.12 161 LEU A CA 1
ATOM 1306 C C . LEU A 1 161 ? 1.386 -6.687 -2.985 1.00 91.12 161 LEU A C 1
ATOM 1308 O O . LEU A 1 161 ? 0.672 -7.370 -3.721 1.00 91.12 161 LEU A O 1
ATOM 1312 N N . THR A 1 162 ? 2.604 -7.064 -2.619 1.00 91.25 162 THR A N 1
ATOM 1313 C CA . THR A 1 162 ? 3.049 -8.446 -2.780 1.00 91.25 162 THR A CA 1
ATOM 1314 C C . THR A 1 162 ? 2.573 -9.287 -1.594 1.00 91.25 162 THR A C 1
ATOM 1316 O O . THR A 1 162 ? 2.109 -8.762 -0.576 1.00 91.25 162 THR A O 1
ATOM 1319 N N . THR A 1 163 ? 2.683 -10.609 -1.710 1.00 89.88 163 THR A N 1
ATOM 1320 C CA . THR A 1 163 ? 2.335 -11.534 -0.619 1.00 89.88 163 THR A CA 1
ATOM 1321 C C . THR A 1 163 ? 3.152 -11.249 0.641 1.00 89.88 163 THR A C 1
ATOM 1323 O O . THR A 1 163 ? 2.597 -11.245 1.738 1.00 89.88 163 THR A O 1
ATOM 1326 N N . GLU A 1 164 ? 4.442 -10.942 0.483 1.00 88.12 164 GLU A N 1
ATOM 1327 C CA . GLU A 1 164 ? 5.332 -10.589 1.590 1.00 88.12 164 GLU A CA 1
ATOM 1328 C C . GLU A 1 164 ? 4.877 -9.301 2.290 1.00 88.12 164 GLU A C 1
ATOM 1330 O O . GLU A 1 164 ? 4.686 -9.297 3.505 1.00 88.12 164 GLU A O 1
ATOM 1335 N N . SER A 1 165 ? 4.612 -8.224 1.540 1.00 87.00 165 SER A N 1
ATOM 1336 C CA . SER A 1 165 ? 4.155 -6.961 2.137 1.00 87.00 165 SER A CA 1
ATOM 1337 C C . SER A 1 165 ? 2.781 -7.083 2.797 1.00 87.00 165 SER A C 1
ATOM 1339 O O . SER A 1 165 ? 2.531 -6.441 3.814 1.00 87.00 165 SER A O 1
ATOM 1341 N N . LEU A 1 166 ? 1.876 -7.893 2.235 1.00 88.12 166 LEU A N 1
ATOM 1342 C CA . LEU A 1 166 ? 0.547 -8.121 2.804 1.00 88.12 166 LEU A CA 1
ATOM 1343 C C . LEU A 1 166 ? 0.616 -8.885 4.133 1.00 88.12 166 LEU A C 1
ATOM 1345 O O . LEU A 1 166 ? -0.149 -8.578 5.046 1.00 88.12 166 LEU A O 1
ATOM 1349 N N . ALA A 1 167 ? 1.536 -9.846 4.261 1.00 85.88 167 ALA A N 1
ATOM 1350 C CA . ALA A 1 167 ? 1.688 -10.658 5.467 1.00 85.88 167 ALA A CA 1
ATOM 1351 C C . ALA A 1 167 ? 2.001 -9.816 6.715 1.00 85.88 167 ALA A C 1
ATOM 1353 O O . ALA A 1 167 ? 1.551 -10.150 7.809 1.00 85.88 167 ALA A O 1
ATOM 1354 N N . VAL A 1 168 ? 2.696 -8.688 6.543 1.00 83.88 168 VAL A N 1
ATOM 1355 C CA . VAL A 1 168 ? 2.998 -7.719 7.610 1.00 83.88 168 VAL A CA 1
ATOM 1356 C C . VAL A 1 168 ? 1.731 -7.112 8.223 1.00 83.88 168 VAL A C 1
ATOM 1358 O O . VAL A 1 168 ? 1.717 -6.734 9.393 1.00 83.88 168 VAL A O 1
ATOM 1361 N N . PHE A 1 169 ? 0.649 -7.012 7.447 1.00 82.75 169 PHE A N 1
ATOM 1362 C CA . PHE A 1 169 ? -0.612 -6.462 7.934 1.00 82.75 169 PHE A CA 1
ATOM 1363 C C . PHE A 1 169 ? -1.454 -7.479 8.709 1.00 82.75 169 PHE A C 1
ATOM 1365 O O . PHE A 1 169 ? -2.467 -7.103 9.292 1.00 82.75 169 PHE A O 1
ATOM 1372 N N . ILE A 1 170 ? -1.073 -8.757 8.742 1.00 79.88 170 ILE A N 1
ATOM 1373 C CA . ILE A 1 170 ? -1.826 -9.768 9.483 1.00 79.88 170 ILE A CA 1
ATOM 1374 C C . ILE A 1 170 ? -1.525 -9.588 10.984 1.00 79.88 170 ILE A C 1
ATOM 1376 O O . ILE A 1 170 ? -0.379 -9.748 11.397 1.00 79.88 170 ILE A O 1
ATOM 1380 N N . PRO A 1 171 ? -2.533 -9.259 11.817 1.00 65.12 171 PRO A N 1
ATOM 1381 C CA . PRO A 1 171 ? -2.324 -8.770 13.185 1.00 65.12 171 PRO A CA 1
ATOM 1382 C C . PRO A 1 171 ? -1.722 -9.798 14.149 1.00 65.12 171 PRO A C 1
ATOM 1384 O O . PRO A 1 171 ? -1.102 -9.415 15.137 1.00 65.12 171 PRO A O 1
ATOM 1387 N N . PHE A 1 172 ? -1.891 -11.094 13.882 1.00 66.06 172 PHE A N 1
ATOM 1388 C CA . PHE A 1 172 ? -1.426 -12.157 14.766 1.00 66.06 172 PHE A CA 1
ATOM 1389 C C . PHE A 1 172 ? -0.645 -13.190 13.964 1.00 66.06 172 PHE A C 1
ATOM 1391 O O . PHE A 1 172 ? -1.186 -13.831 13.063 1.00 66.06 172 PHE A O 1
ATOM 1398 N N . ARG A 1 173 ? 0.629 -13.375 14.316 1.00 59.09 173 ARG A N 1
ATOM 1399 C CA . ARG A 1 173 ? 1.388 -14.546 13.882 1.00 59.09 173 ARG A CA 1
ATOM 1400 C C . ARG A 1 173 ? 1.031 -15.717 14.785 1.00 59.09 173 ARG A C 1
ATOM 1402 O O . ARG A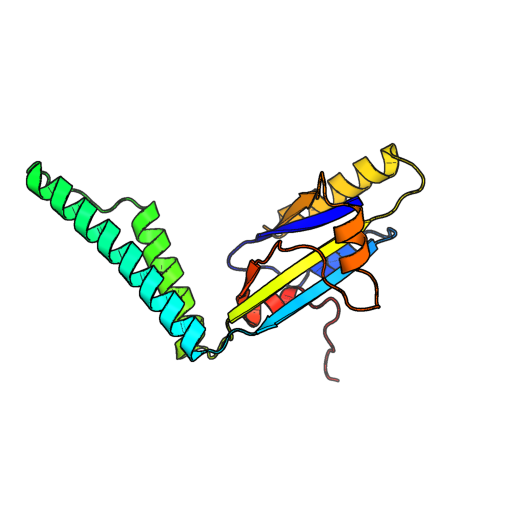 1 173 ? 1.173 -15.625 16.002 1.00 59.09 173 ARG A O 1
ATOM 1409 N N . VAL A 1 174 ? 0.607 -16.821 14.182 1.00 53.66 174 VAL A N 1
ATOM 1410 C CA . VAL A 1 174 ? 0.651 -18.120 14.853 1.00 53.66 174 VAL A CA 1
ATOM 1411 C C . VAL A 1 174 ? 2.126 -18.503 14.907 1.00 53.66 174 VAL A C 1
ATOM 1413 O O . VAL A 1 174 ? 2.751 -18.716 13.872 1.00 53.66 174 VAL A O 1
ATOM 1416 N N . GLN A 1 175 ? 2.715 -18.482 16.099 1.00 51.03 175 GLN A N 1
ATOM 1417 C CA . GLN A 1 175 ? 4.006 -19.116 16.314 1.00 51.03 175 GLN A CA 1
ATOM 1418 C C . GLN A 1 175 ? 3.722 -20.614 16.430 1.00 51.03 175 GLN A C 1
ATOM 1420 O O . GLN A 1 175 ? 3.090 -21.032 17.400 1.00 51.03 175 GLN A O 1
ATOM 1425 N N . ASP A 1 176 ? 4.111 -21.394 15.423 1.00 47.88 176 ASP A N 1
ATOM 1426 C CA . ASP A 1 176 ? 4.039 -22.852 15.518 1.00 47.88 176 ASP A CA 1
ATOM 1427 C C . ASP A 1 176 ? 4.907 -23.303 16.708 1.00 47.88 176 ASP A C 1
ATOM 1429 O O . ASP A 1 176 ? 6.064 -22.885 16.834 1.00 47.88 176 ASP A O 1
ATOM 1433 N N . ILE A 1 177 ? 4.306 -24.084 17.613 1.00 45.97 177 ILE A N 1
ATOM 1434 C CA . ILE A 1 177 ? 4.969 -24.730 18.759 1.00 45.97 177 ILE A CA 1
ATOM 1435 C C . ILE A 1 177 ? 5.552 -26.063 18.299 1.00 45.97 177 ILE A C 1
ATOM 1437 O O . ILE A 1 177 ? 4.803 -26.822 17.642 1.00 45.97 177 ILE A O 1
#

Organism: NCBI:txid408170

Radius of gyration: 20.13 Å; Cα contacts (8 Å, |Δi|>4): 238; chains: 1; bounding box: 48×44×54 Å

Secondary structure (DSSP, 8-state):
-EEEEEE--SS--THHHHHHHSS-S-EEEEEEEEEPPHHHHHHHHHHHHHHHHHHHHHHHHHHHHTT-TTPPPPHHHHHHHHHHHHHHHHHHTS-PPEEEEEEEEEE--SSHHHHHHHHHHHHHHHHHTT-EEEE-SS-HHHHHHHHSTT--------EEEEHHHHHTT-S------

Foldseek 3Di:
DKKWFQDADPDFDLCLLVVLPVLPFPKFKDKDKDWDDLVRVLVVLVVQLVVLVVVQVVVCVVCVVVVNNVDDGDPVSVVSNVVSVVVNCCSPPVVWTKMKMIIMMDTDDPDPVCVVVSVVVSQVSCVVRVIGMDDPPPCNVQSVVCRDPVNDRRDDSIDTDIPNRVSSNPNDDDPDD

Mean predicted aligned error: 5.72 Å

Sequence (177 aa):
RVLFLREYASYIKDSMVAELTDLNRNLMMSIDVVPVPTDEAVREAENRLLGVETNITNWQRRQNSNNNFSATVPYDMEQQKKEMKEFLDDLTTRDQRMMFAVITFVHTADSKEQLDNDTEALLTTARKHLCQFGVLKFQQVDGLNTVMPFGVRKIDTFRTLTTESLAVFIPFRVQDI

Nearest PDB structures (foldseek):
  7o43-assembly1_A  TM=8.352E-01  e=1.844E-05  Escherichia coli
  8rtb-assembly1_B  TM=7.925E-01  e=3.559E-05  Escherichia coli
  8rtd-assembly1_P  TM=7.925E-01  e=4.520E-05  Escherichia coli
  8rtd-assembly1_V  TM=7.925E-01  e=4.798E-05  Escherichia coli
  8rtd-assembly1_h  TM=7.925E-01  e=7.291E-05  Escherichia coli